Protein AF-W4QV94-F1 (afdb_monomer)

Foldseek 3Di:
DDDDDDDDDDDDDDDDDDPDDPPVVVVVVVVVVVVVVVVVVVVVVVVVLLVVFPALFAWDPPQLVVLLVLLVVLLVVLCVCQNPNNLVVDDLVVLVVDPVSVVNLVSLVCCLPHTTDDHQCNVLSVLLNLLSVCCNPPSDSVSSVLNSLSSVLCNCVSVVDDDPDHQQCGRSGRDPVNVVVSVCVSVVVPDD

Secondary structure (DSSP, 8-state):
---------------------HHHHHHHHHHHHHHHHHHHHHHHHHHHHHTT---S-EE-TT-HHHHHHHHHHHHHHHHHHHGGGGGGG--HHHHTT-HHHHHHHHHHHHIIIIIEESSTHHHHHHHHHHHHHHHHHH--HHHHHHHHHHHHHHHHHHS----S------TTTS-HHHHHHHHHHHTT----

Radius of gyration: 23.29 Å; Cα contacts (8 Å, |Δi|>4): 177; chains: 1; bounding box: 69×62×46 Å

Nearest PDB structures (foldseek):
  6ch3-assembly1_B  TM=4.932E-01  e=1.441E+00  Salmonella enterica subsp. enterica serovar Typhimurium str. LT2
  7jrq-assembly1_A  TM=4.344E-01  e=6.983E+00  Escherichia coli

Organism: Halalkalibacter akibai (strain ATCC 43226 / DSM 21942 / CIP 109018 / JCM 9157 / 1139) (NCBI:txid1236973)

Mean predicted aligned error: 13.39 Å

Structure (mmCIF, N/CA/C/O backbone):
data_AF-W4QV94-F1
#
_entry.id   AF-W4QV94-F1
#
loop_
_atom_site.group_PDB
_atom_site.id
_atom_site.type_symbol
_atom_site.label_atom_id
_atom_site.label_alt_id
_atom_site.label_comp_id
_atom_site.label_asym_id
_atom_site.label_entity_id
_atom_site.label_seq_id
_atom_site.pdbx_PDB_ins_code
_atom_site.Cartn_x
_atom_site.Cartn_y
_atom_site.Cartn_z
_atom_site.occupancy
_atom_site.B_iso_or_equiv
_atom_site.auth_seq_id
_atom_site.auth_comp_id
_atom_site.auth_asym_id
_atom_site.auth_atom_id
_atom_site.pdbx_PDB_model_num
ATOM 1 N N . MET A 1 1 ? 11.620 44.139 -23.137 1.00 38.91 1 MET A N 1
ATOM 2 C CA . MET A 1 1 ? 12.962 44.245 -23.750 1.00 38.91 1 MET A CA 1
ATOM 3 C C . MET A 1 1 ? 13.875 43.339 -22.951 1.00 38.91 1 MET A C 1
ATOM 5 O O . MET A 1 1 ? 14.093 43.619 -21.784 1.00 38.91 1 MET A O 1
ATOM 9 N N . VAL A 1 2 ? 14.285 42.215 -23.534 1.00 34.44 2 VAL A N 1
ATOM 10 C CA . VAL A 1 2 ? 15.199 41.251 -22.909 1.00 34.44 2 VAL A CA 1
ATOM 11 C C . VAL A 1 2 ? 16.611 41.652 -23.331 1.00 34.44 2 VAL A C 1
ATOM 13 O O . VAL A 1 2 ? 16.904 41.656 -24.525 1.00 34.44 2 VAL A O 1
ATOM 16 N N . SER A 1 3 ? 17.450 42.058 -22.378 1.00 31.64 3 SER A N 1
ATOM 17 C CA . SER A 1 3 ? 18.868 42.332 -22.629 1.00 31.64 3 SER A CA 1
ATOM 18 C C . SER A 1 3 ? 19.633 41.016 -22.638 1.00 31.64 3 SER A C 1
ATOM 20 O O . SER A 1 3 ? 19.774 40.371 -21.605 1.00 31.64 3 SER A O 1
ATOM 22 N N . ILE A 1 4 ? 20.127 40.632 -23.811 1.00 39.50 4 ILE A N 1
ATOM 23 C CA . ILE A 1 4 ? 21.099 39.552 -23.978 1.00 39.50 4 ILE A CA 1
ATOM 24 C C . ILE A 1 4 ? 22.485 40.199 -23.915 1.00 39.50 4 ILE A C 1
ATOM 26 O O . ILE A 1 4 ? 22.884 40.890 -24.852 1.00 39.50 4 ILE A O 1
ATOM 30 N N . CYS A 1 5 ? 23.217 39.994 -22.820 1.00 40.22 5 CYS A N 1
ATOM 31 C CA . CYS A 1 5 ? 24.641 40.321 -22.769 1.00 40.22 5 CYS A CA 1
ATOM 32 C C . CYS A 1 5 ? 25.442 39.141 -23.330 1.00 40.22 5 CYS A C 1
ATOM 34 O O . CYS A 1 5 ? 25.625 38.125 -22.666 1.00 40.22 5 CYS A O 1
ATOM 36 N N . MET A 1 6 ? 25.907 39.281 -24.574 1.00 39.88 6 MET A N 1
ATOM 37 C CA . MET A 1 6 ? 26.994 38.467 -25.119 1.00 39.88 6 MET A CA 1
ATOM 38 C C . MET A 1 6 ? 28.286 38.797 -24.372 1.00 39.88 6 MET A C 1
ATOM 40 O O . MET A 1 6 ? 28.707 39.954 -24.369 1.00 39.88 6 MET A O 1
ATOM 44 N N . TYR A 1 7 ? 28.953 37.785 -23.822 1.00 41.12 7 TYR A N 1
ATOM 45 C CA . TYR A 1 7 ? 30.336 37.913 -23.375 1.00 41.12 7 TYR A CA 1
ATOM 46 C C . TYR A 1 7 ? 31.264 37.187 -24.350 1.00 41.12 7 TYR A C 1
ATOM 48 O O . TYR A 1 7 ? 31.072 36.019 -24.683 1.00 41.12 7 TYR A O 1
ATOM 56 N N . TYR A 1 8 ? 32.249 37.935 -24.845 1.00 36.28 8 TYR A N 1
ATOM 57 C CA . TYR A 1 8 ? 33.309 37.460 -25.723 1.00 36.28 8 TYR A CA 1
ATOM 58 C C . TYR A 1 8 ? 34.339 36.667 -24.914 1.00 36.28 8 TYR A C 1
ATOM 60 O O . TYR A 1 8 ? 34.837 37.156 -23.903 1.00 36.28 8 TYR A O 1
ATOM 68 N N . ILE A 1 9 ? 34.714 35.483 -25.398 1.00 36.62 9 ILE A N 1
ATOM 69 C CA . ILE A 1 9 ? 35.879 34.745 -24.900 1.00 36.62 9 ILE A CA 1
ATOM 70 C C . ILE A 1 9 ? 37.076 35.154 -25.762 1.00 36.62 9 ILE A C 1
ATOM 72 O O . ILE A 1 9 ? 37.161 34.769 -26.928 1.00 36.62 9 ILE A O 1
ATOM 76 N N . THR A 1 10 ? 38.009 35.931 -25.210 1.00 37.28 10 THR A N 1
ATOM 77 C CA . THR A 1 10 ? 39.331 36.114 -25.822 1.00 37.28 10 THR A CA 1
ATOM 78 C C . THR A 1 10 ? 40.312 35.174 -25.140 1.00 37.28 10 THR A C 1
ATOM 80 O O . THR A 1 10 ? 40.662 35.364 -23.979 1.00 37.28 10 THR A O 1
ATOM 83 N N . THR A 1 11 ? 40.755 34.144 -25.852 1.00 40.09 11 THR A N 1
ATOM 84 C CA . THR A 1 11 ? 41.835 33.273 -25.389 1.00 40.09 11 THR A CA 1
ATOM 85 C C . THR A 1 11 ? 43.178 33.942 -25.661 1.00 40.09 11 THR A C 1
ATOM 87 O O . THR A 1 11 ? 43.615 33.972 -26.813 1.00 40.09 11 THR A O 1
ATOM 90 N N . ASP A 1 12 ? 43.842 34.433 -24.615 1.00 32.19 12 ASP A N 1
ATOM 91 C CA . ASP A 1 12 ? 45.292 34.636 -24.631 1.00 32.19 12 ASP A CA 1
ATOM 92 C C . ASP A 1 12 ? 45.971 33.529 -23.816 1.00 32.19 12 ASP A C 1
ATOM 94 O O . ASP A 1 12 ? 45.503 33.095 -22.762 1.00 32.19 12 ASP A O 1
ATOM 98 N N . ARG A 1 13 ? 47.054 33.003 -24.377 1.00 42.84 13 ARG A N 1
ATOM 99 C CA . ARG A 1 13 ? 47.723 31.771 -23.982 1.00 42.84 13 ARG A CA 1
ATOM 100 C C . ARG A 1 13 ? 49.043 32.145 -23.323 1.00 42.84 13 ARG A C 1
ATOM 102 O O . ARG A 1 13 ? 50.079 32.144 -23.978 1.00 42.84 13 ARG A O 1
ATOM 109 N N . SER A 1 14 ? 49.037 32.393 -22.014 1.00 32.38 14 SER A N 1
ATOM 110 C CA . SER A 1 14 ? 50.280 32.417 -21.235 1.00 32.38 14 SER A CA 1
ATOM 111 C C . SER A 1 14 ? 50.057 31.987 -19.776 1.00 32.38 14 SER A C 1
ATOM 113 O O . SER A 1 14 ? 49.459 32.700 -18.983 1.00 32.38 14 SER A O 1
ATOM 115 N N . LYS A 1 15 ? 50.512 30.760 -19.495 1.00 38.53 15 LYS A N 1
ATOM 116 C CA . LYS A 1 15 ? 50.939 30.142 -18.225 1.00 38.53 15 LYS A CA 1
ATOM 117 C C . LYS A 1 15 ? 50.509 30.793 -16.891 1.00 38.53 15 LYS A C 1
ATOM 119 O O . LYS A 1 15 ? 51.131 31.749 -16.453 1.00 38.53 15 LYS A O 1
ATOM 124 N N . GLY A 1 16 ? 49.636 30.069 -16.182 1.00 39.59 16 GLY A N 1
ATOM 125 C CA . GLY A 1 16 ? 49.935 29.525 -14.848 1.00 39.59 16 GLY A CA 1
ATOM 126 C C . GLY A 1 16 ? 49.617 30.390 -13.630 1.00 39.59 16 GLY A C 1
ATOM 127 O O . GLY A 1 16 ? 50.526 31.012 -13.110 1.00 39.59 16 GLY A O 1
ATOM 128 N N . GLU A 1 17 ? 48.366 30.332 -13.163 1.00 32.25 17 GLU A N 1
ATOM 129 C CA . GLU A 1 17 ? 47.928 30.195 -11.754 1.00 32.25 17 GLU A CA 1
ATOM 130 C C . GLU A 1 17 ? 46.401 30.382 -11.718 1.00 32.25 17 GLU A C 1
ATOM 132 O O . GLU A 1 17 ? 45.886 31.458 -12.010 1.00 32.25 17 GLU A O 1
ATOM 137 N N . THR A 1 18 ? 45.651 29.317 -11.429 1.00 33.94 18 THR A N 1
ATOM 138 C CA . THR A 1 18 ? 44.200 29.395 -11.208 1.00 33.94 18 THR A CA 1
ATOM 139 C C . THR A 1 18 ? 43.953 29.662 -9.731 1.00 33.94 18 THR A C 1
ATOM 141 O O . THR A 1 18 ? 44.016 28.743 -8.915 1.00 33.94 18 THR A O 1
ATOM 144 N N . VAL A 1 19 ? 43.688 30.921 -9.389 1.00 38.22 19 VAL A N 1
ATOM 145 C CA . VAL A 1 19 ? 43.061 31.280 -8.115 1.00 38.22 19 VAL A CA 1
ATOM 146 C C . VAL A 1 19 ? 41.563 31.077 -8.315 1.00 38.22 19 VAL A C 1
ATOM 148 O O . VAL A 1 19 ? 40.936 31.801 -9.083 1.00 38.22 19 VAL A O 1
ATOM 151 N N . VAL A 1 20 ? 41.022 30.018 -7.719 1.00 37.28 20 VAL A N 1
ATOM 152 C CA . VAL A 1 20 ? 39.582 29.741 -7.715 1.00 37.28 20 VAL A CA 1
ATOM 153 C C . VAL A 1 20 ? 38.979 30.589 -6.596 1.00 37.28 20 VAL A C 1
ATOM 155 O O . VAL A 1 20 ? 39.413 30.476 -5.449 1.00 37.28 20 VAL A O 1
ATOM 158 N N . ASP A 1 21 ? 38.056 31.484 -6.945 1.00 43.16 21 ASP A N 1
ATOM 159 C CA . ASP A 1 21 ? 37.403 32.408 -6.015 1.00 43.16 21 ASP A CA 1
ATOM 160 C C . ASP A 1 21 ? 36.654 31.633 -4.919 1.00 43.16 21 ASP A C 1
ATOM 162 O O . ASP A 1 21 ? 35.688 30.916 -5.181 1.00 43.16 21 ASP A O 1
ATOM 166 N N . ALA A 1 22 ? 37.108 31.787 -3.674 1.00 39.81 22 ALA A N 1
ATOM 167 C CA . ALA A 1 22 ? 36.597 31.091 -2.489 1.00 39.81 22 ALA A CA 1
ATOM 168 C C . ALA A 1 22 ? 35.174 31.520 -2.071 1.00 39.81 22 ALA A C 1
ATOM 170 O O . ALA A 1 22 ? 34.640 30.999 -1.092 1.00 39.81 22 ALA A O 1
ATOM 171 N N . GLU A 1 23 ? 34.578 32.479 -2.780 1.0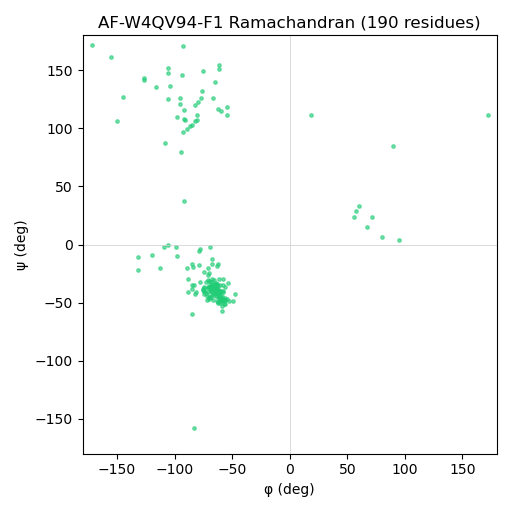0 40.59 23 GLU A N 1
ATOM 172 C CA . GLU A 1 23 ? 33.265 33.057 -2.478 1.00 40.59 23 GLU A CA 1
ATOM 173 C C . GLU A 1 23 ? 32.118 32.271 -3.143 1.00 40.59 23 GLU A C 1
ATOM 175 O O . GLU A 1 23 ? 31.044 32.146 -2.558 1.00 40.59 23 GLU A O 1
ATOM 180 N N . VAL A 1 24 ? 32.373 31.643 -4.302 1.00 41.47 24 VAL A N 1
ATOM 181 C CA . VAL A 1 24 ? 31.397 30.783 -5.007 1.00 41.47 24 VAL A CA 1
ATOM 182 C C . VAL A 1 24 ? 31.245 29.426 -4.309 1.00 41.47 24 VAL A C 1
ATOM 184 O O . VAL A 1 24 ? 30.133 28.940 -4.137 1.00 41.47 24 VAL A O 1
ATOM 187 N N . LEU A 1 25 ? 32.343 28.858 -3.791 1.00 33.28 25 LEU A N 1
ATOM 188 C CA . LEU A 1 25 ? 32.290 27.602 -3.026 1.00 33.28 25 LEU A CA 1
ATOM 189 C C . LEU A 1 25 ? 31.488 27.738 -1.721 1.00 33.28 25 LEU A C 1
ATOM 191 O O . LEU A 1 25 ? 30.857 26.788 -1.277 1.00 33.28 25 LEU A O 1
ATOM 195 N N . GLN A 1 26 ? 31.517 28.910 -1.082 1.00 36.97 26 GLN A N 1
ATOM 196 C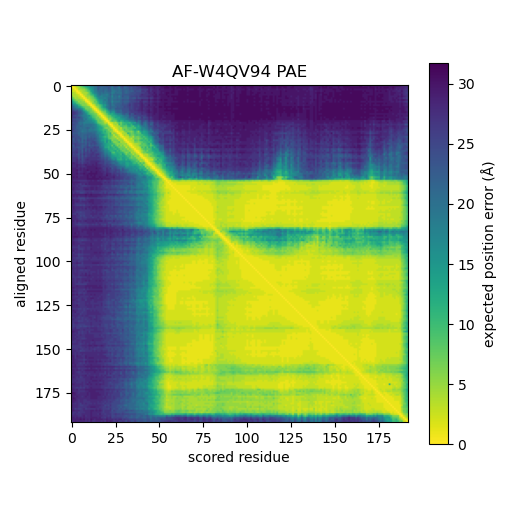 CA . GLN A 1 26 ? 30.817 29.123 0.190 1.00 36.97 26 GLN A CA 1
ATOM 197 C C . GLN A 1 26 ? 29.303 29.248 0.027 1.00 36.97 26 GLN A C 1
ATOM 199 O O . GLN A 1 26 ? 28.578 29.012 0.988 1.00 36.97 26 GLN A O 1
ATOM 204 N N . THR A 1 27 ? 28.826 29.627 -1.159 1.00 37.62 27 THR A N 1
ATOM 205 C CA . THR A 1 27 ? 27.390 29.733 -1.435 1.00 37.62 27 THR A CA 1
ATOM 206 C C . THR A 1 27 ? 26.791 28.367 -1.767 1.00 37.62 27 THR A C 1
ATOM 208 O O . THR A 1 27 ? 25.749 28.034 -1.215 1.00 37.62 27 THR A O 1
ATOM 211 N N . GLU A 1 28 ? 27.496 27.539 -2.545 1.00 42.44 28 GLU A N 1
ATOM 212 C CA . GLU A 1 28 ? 27.060 26.170 -2.868 1.00 42.44 28 GLU A CA 1
ATOM 213 C C . GLU A 1 28 ? 27.058 25.251 -1.633 1.00 42.44 28 GLU A C 1
ATOM 215 O O . GLU A 1 28 ? 26.080 24.549 -1.403 1.00 42.44 28 GLU A O 1
ATOM 220 N N . ILE A 1 29 ? 28.080 25.329 -0.766 1.00 40.25 29 ILE A N 1
ATOM 221 C CA . ILE A 1 29 ? 28.116 24.547 0.488 1.00 40.25 29 ILE A CA 1
ATOM 222 C C . ILE A 1 29 ? 26.962 24.939 1.419 1.00 40.25 29 ILE A C 1
ATOM 224 O O . ILE A 1 29 ? 26.441 24.091 2.135 1.00 40.25 29 ILE A O 1
ATOM 228 N N . LYS A 1 30 ? 26.556 26.215 1.416 1.00 41.06 30 LYS A N 1
ATOM 229 C CA . LYS A 1 30 ? 25.512 26.712 2.315 1.00 41.06 30 LYS A CA 1
ATOM 230 C C . LYS A 1 30 ? 24.117 26.232 1.905 1.00 41.06 30 LYS A C 1
ATOM 232 O O . LYS A 1 30 ? 23.351 25.825 2.775 1.00 41.06 30 LYS A O 1
ATOM 237 N N . GLU A 1 31 ? 23.821 26.232 0.606 1.00 42.22 31 GLU A N 1
ATOM 238 C CA . GLU A 1 31 ? 22.564 25.687 0.072 1.00 42.22 31 GLU A CA 1
ATOM 239 C C . GLU A 1 31 ? 22.479 24.162 0.251 1.00 42.22 31 GLU A C 1
ATOM 241 O O . GLU A 1 31 ? 21.405 23.647 0.551 1.00 42.22 31 GLU A O 1
ATOM 246 N N . GLU A 1 32 ? 23.602 23.441 0.152 1.00 42.88 32 GLU A N 1
ATOM 247 C CA . GLU A 1 32 ? 23.648 21.991 0.396 1.00 42.88 32 GLU A CA 1
ATOM 248 C C . GLU A 1 32 ? 23.469 21.658 1.891 1.00 42.88 32 GLU A C 1
ATOM 250 O O . GLU A 1 32 ? 22.756 20.716 2.234 1.00 42.88 32 GLU A O 1
ATOM 255 N N . THR A 1 33 ? 24.031 22.466 2.803 1.00 37.62 33 THR A N 1
ATOM 256 C CA . THR A 1 33 ? 23.813 22.303 4.254 1.00 37.62 33 THR A CA 1
ATOM 257 C C . THR A 1 33 ? 22.400 22.665 4.706 1.00 37.62 33 THR A C 1
ATOM 259 O O . THR A 1 33 ? 21.866 21.973 5.564 1.00 37.62 33 THR A O 1
ATOM 262 N N . GLU A 1 34 ? 21.766 23.690 4.126 1.00 43.12 34 GLU A N 1
ATOM 263 C CA . GLU A 1 34 ? 20.378 24.046 4.468 1.00 43.12 34 GLU A CA 1
ATOM 264 C C . GLU A 1 34 ? 19.389 22.967 3.987 1.00 43.12 34 GLU A C 1
ATOM 266 O O . GLU A 1 34 ? 18.451 22.639 4.708 1.00 43.12 34 GLU A O 1
ATOM 271 N N . GLN A 1 35 ? 19.637 22.330 2.835 1.00 44.31 35 GLN A N 1
ATOM 272 C CA . GLN A 1 35 ? 18.824 21.200 2.356 1.00 44.31 35 GLN A CA 1
ATOM 273 C C . GLN A 1 35 ? 19.022 19.916 3.179 1.00 44.31 35 GLN A C 1
ATOM 275 O O . GLN A 1 35 ? 18.090 19.121 3.312 1.00 44.31 35 GLN A O 1
ATOM 280 N N . LEU A 1 36 ? 20.216 19.699 3.741 1.00 44.84 36 LEU A N 1
ATOM 281 C CA . LEU A 1 36 ? 20.490 18.571 4.637 1.00 44.84 36 LEU A CA 1
ATOM 282 C C . LEU A 1 36 ? 19.864 18.772 6.023 1.00 44.84 36 LEU A C 1
ATOM 284 O O . LEU A 1 36 ? 19.294 17.825 6.557 1.00 44.84 36 LEU A O 1
ATOM 288 N N . GLU A 1 37 ? 19.906 19.989 6.575 1.00 43.12 37 GLU A N 1
ATOM 289 C CA . GLU A 1 37 ? 19.266 20.311 7.859 1.00 43.12 37 GLU A CA 1
ATOM 290 C C . GLU A 1 37 ? 17.731 20.262 7.763 1.00 43.12 37 GLU A C 1
ATOM 292 O O . GLU A 1 37 ? 17.085 19.708 8.649 1.00 43.12 37 GLU A O 1
ATOM 297 N N . GLU A 1 38 ? 17.136 20.738 6.662 1.00 42.53 38 GLU A N 1
ATOM 298 C CA . GLU A 1 38 ? 15.682 20.660 6.440 1.00 42.53 38 GLU A CA 1
ATOM 299 C C . GLU A 1 38 ? 15.205 19.201 6.252 1.00 42.53 38 GLU A C 1
ATOM 301 O O . GLU A 1 38 ? 14.113 18.833 6.692 1.00 42.53 38 GLU A O 1
ATOM 306 N N . ASN A 1 39 ? 16.048 18.336 5.671 1.00 48.25 39 ASN A N 1
ATOM 307 C CA . ASN A 1 39 ? 15.783 16.900 5.547 1.00 48.25 39 ASN A CA 1
ATOM 308 C C . ASN A 1 39 ? 15.956 16.161 6.888 1.00 48.25 39 ASN A C 1
ATOM 310 O O . ASN A 1 39 ? 15.104 15.356 7.256 1.00 48.25 39 ASN A O 1
ATOM 314 N N . GLU A 1 40 ? 17.001 16.462 7.666 1.00 41.44 40 GLU A N 1
ATOM 315 C CA . GLU A 1 40 ? 17.183 15.880 9.003 1.00 41.44 40 GLU A CA 1
ATOM 316 C C . GLU A 1 40 ? 16.074 16.307 9.971 1.00 41.44 40 GLU A C 1
ATOM 318 O O . GLU A 1 40 ? 15.538 15.467 10.691 1.00 41.44 40 GLU A O 1
ATOM 323 N N . GLU A 1 41 ? 15.657 17.574 9.963 1.00 40.62 41 GLU A N 1
ATOM 324 C CA . GLU A 1 41 ? 14.584 18.060 10.834 1.00 40.62 41 GLU A CA 1
ATOM 325 C C . GLU A 1 41 ? 13.220 17.464 10.432 1.00 40.62 41 GLU A C 1
ATOM 327 O O . GLU A 1 41 ? 12.448 17.037 11.297 1.00 40.62 41 GLU A O 1
ATOM 332 N N . ALA A 1 42 ? 12.944 17.304 9.132 1.00 45.59 42 ALA A N 1
ATOM 333 C CA . ALA A 1 42 ? 11.751 16.603 8.647 1.00 45.59 42 ALA A CA 1
ATOM 334 C C . ALA A 1 42 ? 11.749 15.102 8.997 1.00 45.59 42 ALA A C 1
ATOM 336 O O . ALA A 1 42 ? 10.690 14.544 9.298 1.00 45.59 42 ALA A O 1
ATOM 337 N N . VAL A 1 43 ? 12.913 14.447 8.992 1.00 44.91 43 VAL A N 1
ATOM 338 C CA . VAL A 1 43 ? 13.067 13.038 9.390 1.00 44.91 43 VAL A CA 1
ATOM 339 C C . VAL A 1 43 ? 12.904 12.877 10.904 1.00 44.91 43 VAL A C 1
ATOM 341 O O . VAL A 1 43 ? 12.146 12.013 11.339 1.00 44.91 43 VAL A O 1
ATOM 344 N N . ILE A 1 44 ? 13.515 13.745 11.715 1.00 41.22 44 ILE A N 1
ATOM 345 C CA . ILE A 1 44 ? 13.395 13.718 13.183 1.00 41.22 44 ILE A CA 1
ATOM 346 C C . ILE A 1 44 ? 11.941 13.964 13.617 1.00 41.22 44 ILE A C 1
ATOM 348 O O . ILE A 1 44 ? 11.442 13.279 14.507 1.00 41.22 44 ILE A O 1
ATOM 352 N N . THR A 1 45 ? 11.224 14.871 12.946 1.00 39.41 45 THR A N 1
ATOM 353 C CA . THR A 1 45 ? 9.816 15.166 13.270 1.00 39.41 45 THR A CA 1
ATOM 354 C C . THR A 1 45 ? 8.873 14.003 12.924 1.00 39.41 45 THR A C 1
ATOM 356 O O . THR A 1 45 ? 7.875 13.794 13.611 1.00 39.41 45 THR A O 1
ATOM 359 N N . LYS A 1 46 ? 9.176 13.222 11.877 1.00 46.94 46 LYS A N 1
ATOM 360 C CA . LYS A 1 46 ? 8.378 12.046 11.482 1.00 46.94 46 LYS A CA 1
ATOM 361 C C . LYS A 1 46 ? 8.601 10.845 12.405 1.00 46.94 46 LYS A C 1
ATOM 363 O O . LYS A 1 46 ? 7.636 10.176 12.757 1.00 46.94 46 LYS A O 1
ATOM 368 N N . VAL A 1 47 ? 9.840 10.610 12.842 1.00 45.59 47 VAL A N 1
ATOM 369 C CA . VAL A 1 47 ? 10.166 9.514 13.774 1.00 45.59 47 VAL A CA 1
ATOM 370 C C . VAL A 1 47 ? 9.447 9.699 15.120 1.00 45.59 47 VAL A C 1
ATOM 372 O O . VAL A 1 47 ? 8.868 8.747 15.635 1.00 45.59 47 VAL A O 1
ATOM 375 N N . ASP A 1 48 ? 9.379 10.930 15.634 1.00 41.03 48 ASP A N 1
ATOM 376 C CA . ASP A 1 48 ? 8.733 11.256 16.921 1.00 41.03 48 ASP A CA 1
ATOM 377 C C . ASP A 1 48 ? 7.186 11.150 16.869 1.00 41.03 48 ASP A C 1
ATOM 379 O O . ASP A 1 48 ? 6.523 10.878 17.872 1.00 41.03 48 ASP A O 1
ATOM 383 N N . ALA A 1 49 ? 6.580 11.326 15.686 1.00 46.59 49 ALA A N 1
ATOM 384 C CA . ALA A 1 49 ? 5.135 11.169 15.490 1.00 46.59 49 ALA A CA 1
ATOM 385 C C . ALA A 1 49 ? 4.697 9.691 15.485 1.00 46.59 49 ALA A C 1
ATOM 387 O O . ALA A 1 49 ? 3.648 9.364 16.048 1.00 46.59 49 ALA A O 1
ATOM 388 N N . SER A 1 50 ? 5.521 8.802 14.919 1.00 51.62 50 SER A N 1
ATOM 389 C CA . SER A 1 50 ? 5.257 7.356 14.885 1.00 51.62 50 SER A CA 1
ATOM 390 C C . SER A 1 50 ? 5.232 6.730 16.290 1.00 51.62 50 SER A C 1
ATOM 392 O O . SER A 1 50 ? 4.400 5.873 16.579 1.00 51.62 50 SER A O 1
ATOM 394 N N . GLU A 1 51 ? 6.059 7.222 17.224 1.00 53.41 51 GLU A N 1
ATOM 395 C CA . GLU A 1 51 ? 6.104 6.721 18.607 1.00 53.41 51 GLU A CA 1
ATOM 396 C C . GLU A 1 51 ? 4.861 7.097 19.438 1.00 53.41 51 GLU A C 1
ATOM 398 O O . GLU A 1 51 ? 4.565 6.444 20.444 1.00 53.41 51 GLU A O 1
ATOM 403 N N . GLN A 1 52 ? 4.102 8.126 19.036 1.00 51.53 52 GLN A N 1
ATOM 404 C CA . GLN A 1 52 ? 2.882 8.545 19.742 1.00 51.53 52 GLN A CA 1
ATOM 405 C C . GLN A 1 52 ? 1.638 7.743 19.334 1.00 51.53 52 GLN A C 1
ATOM 407 O O . GLN A 1 52 ? 0.663 7.697 20.093 1.00 51.53 52 GLN A O 1
ATOM 412 N N . LEU A 1 53 ? 1.666 7.073 18.180 1.00 62.03 53 LEU A N 1
ATOM 413 C CA . LEU A 1 53 ? 0.575 6.228 17.702 1.00 62.03 53 LEU A CA 1
ATOM 414 C C . LEU A 1 53 ? 0.801 4.780 18.143 1.00 62.03 53 LEU A C 1
ATOM 416 O O . LEU A 1 53 ? 1.507 4.007 17.510 1.00 62.03 53 LEU A O 1
ATOM 420 N N . ALA A 1 54 ? 0.170 4.392 19.252 1.00 76.25 54 ALA A N 1
ATOM 421 C CA . ALA A 1 54 ? 0.324 3.042 19.797 1.00 76.25 54 ALA A CA 1
ATOM 422 C C . ALA A 1 54 ? -0.507 1.968 19.065 1.00 76.25 54 ALA A C 1
ATOM 424 O O . ALA A 1 54 ? -0.247 0.777 19.245 1.00 76.25 54 ALA A O 1
ATOM 425 N N . GLU A 1 55 ? -1.528 2.351 18.289 1.00 91.94 55 GLU A N 1
ATOM 426 C CA . GLU A 1 55 ? -2.407 1.386 17.618 1.00 91.94 55 GLU A CA 1
ATOM 427 C C . GLU A 1 55 ? -1.960 1.113 16.169 1.00 91.94 55 GLU A C 1
ATOM 429 O O . GLU A 1 55 ? -1.859 2.056 15.378 1.00 91.94 55 GLU A O 1
ATOM 434 N N . PRO A 1 56 ? -1.741 -0.167 15.788 1.00 94.12 56 PRO A N 1
ATOM 435 C CA . PRO A 1 56 ? -1.378 -0.557 14.424 1.00 94.12 56 PRO A CA 1
ATOM 436 C C . PRO A 1 56 ? -2.374 -0.093 13.363 1.00 94.12 56 PRO A C 1
ATOM 438 O O . PRO A 1 56 ? -1.987 0.428 12.322 1.00 94.12 56 PRO A O 1
ATOM 441 N N . VAL A 1 57 ? -3.667 -0.296 13.627 1.00 96.81 57 VAL A N 1
ATOM 442 C CA . VAL A 1 57 ? -4.745 -0.043 12.671 1.00 96.81 57 VAL A CA 1
ATOM 443 C C . VAL A 1 57 ? -5.966 0.469 13.407 1.00 96.81 57 VAL A C 1
ATOM 445 O O . VAL A 1 57 ? -6.484 -0.197 14.301 1.00 96.81 57 VAL A O 1
ATOM 448 N N . ALA A 1 58 ? -6.479 1.601 12.94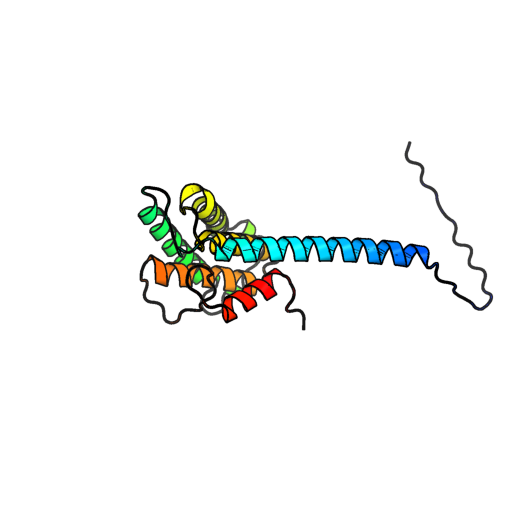9 1.00 97.44 58 ALA A N 1
ATOM 449 C CA . ALA A 1 58 ? -7.795 2.103 13.293 1.00 97.44 58 ALA A CA 1
ATOM 450 C C . ALA A 1 58 ? -8.576 2.396 12.007 1.00 97.44 58 ALA A C 1
ATOM 452 O O . ALA A 1 58 ? -8.018 2.864 11.016 1.00 97.44 58 ALA A O 1
ATOM 453 N N . TYR A 1 59 ? -9.882 2.138 12.013 1.00 98.12 59 TYR A N 1
ATOM 454 C CA . TYR A 1 59 ? -10.760 2.394 10.868 1.00 98.12 59 TYR A CA 1
ATOM 455 C C . TYR A 1 59 ? -11.635 3.614 11.126 1.00 98.12 59 TYR A C 1
ATOM 457 O O . TYR A 1 59 ? -12.093 3.832 12.251 1.00 98.12 59 TYR A O 1
ATOM 465 N N . GLN A 1 60 ? -11.962 4.353 10.068 1.00 98.19 60 GLN A N 1
ATOM 466 C CA . GLN A 1 60 ? -13.065 5.303 10.137 1.00 98.19 60 GLN A CA 1
ATOM 467 C C . GLN A 1 60 ? -14.387 4.567 10.444 1.00 98.19 60 GLN A C 1
ATOM 469 O O . GLN A 1 60 ? -14.559 3.395 10.072 1.00 98.19 60 GLN A O 1
ATOM 474 N N . PRO A 1 61 ? -15.360 5.221 11.109 1.00 97.94 61 PRO A N 1
ATOM 475 C CA . PRO A 1 61 ? -16.611 4.580 11.503 1.00 97.94 61 PRO A CA 1
ATOM 476 C C . PRO A 1 61 ? -17.347 3.915 10.331 1.00 97.94 61 PRO A C 1
ATOM 478 O O . PRO A 1 61 ? -17.786 4.575 9.391 1.00 97.94 61 PRO A O 1
ATOM 481 N N . GLY A 1 62 ? -17.526 2.594 10.416 1.00 98.06 62 GLY A N 1
ATOM 482 C CA . GLY A 1 62 ? -18.247 1.802 9.413 1.00 98.06 62 GLY A CA 1
ATOM 483 C C . GLY A 1 62 ? -17.446 1.439 8.158 1.00 98.06 62 GLY A C 1
ATOM 484 O O . GLY A 1 62 ? -18.025 0.853 7.247 1.00 98.06 62 GLY A O 1
ATOM 485 N N . GLN A 1 63 ? -16.145 1.745 8.108 1.00 98.44 63 GLN A N 1
ATOM 486 C CA . GLN A 1 63 ? -15.330 1.569 6.899 1.00 98.44 63 GLN A CA 1
ATOM 487 C C . GLN A 1 63 ? -14.506 0.283 6.867 1.00 98.44 63 GLN A C 1
ATOM 489 O O . GLN A 1 63 ? -14.007 -0.077 5.805 1.00 98.44 63 GLN A O 1
ATOM 494 N N . GLU A 1 64 ? -14.418 -0.459 7.975 1.00 98.31 64 GLU A N 1
ATOM 495 C CA . GLU A 1 64 ? -13.603 -1.679 8.073 1.00 98.31 64 GLU A CA 1
ATOM 496 C C . GLU A 1 64 ? -13.853 -2.653 6.911 1.00 98.31 64 GLU A C 1
ATOM 498 O O . GLU A 1 64 ? -12.915 -3.090 6.255 1.00 98.31 64 GLU A O 1
ATOM 503 N N . THR A 1 65 ? -15.113 -2.958 6.583 1.00 98.44 65 THR A N 1
ATOM 504 C CA . THR A 1 65 ? -15.427 -3.871 5.471 1.00 98.44 65 THR A CA 1
ATOM 505 C C . THR A 1 65 ? -14.978 -3.327 4.111 1.00 98.44 65 THR A C 1
ATOM 507 O O . THR A 1 65 ? -14.522 -4.094 3.266 1.00 98.44 65 THR A O 1
ATOM 510 N N . ALA A 1 66 ? -15.109 -2.019 3.875 1.00 98.62 66 ALA A N 1
ATOM 511 C CA . ALA A 1 66 ? -14.683 -1.404 2.621 1.00 98.62 66 ALA A CA 1
ATOM 512 C C . ALA A 1 66 ? -13.154 -1.422 2.492 1.00 98.62 66 ALA A C 1
ATOM 514 O O . ALA A 1 66 ? -12.639 -1.841 1.458 1.00 98.62 66 ALA A O 1
ATOM 515 N N . VAL A 1 67 ? -12.451 -1.069 3.570 1.00 98.69 67 VAL A N 1
ATOM 516 C CA . VAL A 1 67 ? -10.989 -1.135 3.666 1.00 98.69 67 VAL A CA 1
ATOM 517 C C . VAL A 1 67 ? -10.487 -2.549 3.383 1.00 98.69 67 VAL A C 1
ATOM 519 O O . VAL A 1 67 ? -9.664 -2.737 2.491 1.00 98.69 67 VAL A O 1
ATOM 522 N N . LYS A 1 68 ? -11.049 -3.552 4.066 1.00 98.69 68 LYS A N 1
ATOM 523 C CA . LYS A 1 68 ? -10.729 -4.973 3.874 1.00 98.69 68 LYS A CA 1
ATOM 524 C C . LYS A 1 68 ? -10.836 -5.407 2.413 1.00 98.69 68 LYS A C 1
ATOM 526 O O . LYS A 1 68 ? -9.903 -5.991 1.867 1.00 98.69 68 LYS A O 1
ATOM 531 N N . ASN A 1 69 ? -11.941 -5.052 1.756 1.00 98.62 69 ASN A N 1
ATOM 532 C CA . ASN A 1 69 ? -12.161 -5.379 0.347 1.00 98.62 69 ASN A CA 1
ATOM 533 C C . ASN A 1 69 ? -11.174 -4.676 -0.592 1.00 98.62 69 ASN A C 1
ATOM 535 O O . ASN A 1 69 ? -10.764 -5.264 -1.591 1.00 98.62 69 ASN A O 1
ATOM 539 N N . ILE A 1 70 ? -10.819 -3.420 -0.308 1.00 98.75 70 ILE A N 1
ATOM 540 C CA . ILE A 1 70 ? -9.848 -2.676 -1.116 1.00 98.75 70 ILE A CA 1
ATOM 541 C C . ILE A 1 70 ? -8.466 -3.314 -0.987 1.00 98.75 70 ILE A C 1
ATOM 543 O O . ILE A 1 70 ? -7.843 -3.573 -2.010 1.00 98.75 70 ILE A O 1
ATOM 547 N N . ILE A 1 71 ? -8.017 -3.619 0.232 1.00 98.62 71 ILE A N 1
ATOM 548 C CA . ILE A 1 71 ? -6.709 -4.245 0.466 1.00 98.62 71 ILE A CA 1
ATOM 549 C C . ILE A 1 71 ? -6.593 -5.564 -0.300 1.00 98.62 71 ILE A C 1
ATOM 551 O O . ILE A 1 71 ? -5.659 -5.711 -1.083 1.00 98.62 71 ILE A O 1
ATOM 555 N N . ALA A 1 72 ? -7.574 -6.463 -0.161 1.00 98.19 72 ALA A N 1
ATOM 556 C CA . ALA A 1 72 ? -7.576 -7.749 -0.863 1.00 98.19 72 ALA A CA 1
ATOM 557 C C . ALA A 1 72 ? -7.543 -7.567 -2.389 1.00 98.19 72 ALA A C 1
ATOM 559 O O . ALA A 1 72 ? -6.709 -8.138 -3.087 1.00 98.19 72 ALA A O 1
ATOM 560 N N . LYS A 1 73 ? -8.405 -6.690 -2.921 1.00 98.38 73 LYS A N 1
ATOM 561 C CA . LYS A 1 73 ? -8.466 -6.415 -4.362 1.00 98.38 73 LYS A CA 1
ATOM 562 C C . LYS A 1 73 ? -7.146 -5.858 -4.904 1.00 98.38 73 LYS A C 1
ATOM 564 O O . LYS A 1 73 ? -6.754 -6.185 -6.022 1.00 98.38 73 LYS A O 1
ATOM 569 N N . GLN A 1 74 ? -6.503 -4.967 -4.157 1.00 98.06 74 GLN A N 1
ATOM 570 C CA . GLN A 1 74 ? -5.258 -4.345 -4.593 1.00 98.06 74 GLN A CA 1
ATOM 571 C C . GLN A 1 74 ? -4.056 -5.273 -4.427 1.00 98.06 74 GLN A C 1
ATOM 573 O O . GLN A 1 74 ? -3.165 -5.255 -5.275 1.00 98.06 74 GLN A O 1
ATOM 578 N N . HIS A 1 75 ? -4.065 -6.146 -3.418 1.00 96.69 75 HIS A N 1
ATOM 579 C CA . HIS A 1 75 ? -3.126 -7.257 -3.335 1.00 96.69 75 HIS A CA 1
ATOM 580 C C . HIS A 1 75 ? -3.246 -8.178 -4.560 1.00 96.69 75 HIS A C 1
ATOM 582 O O . HIS A 1 75 ? -2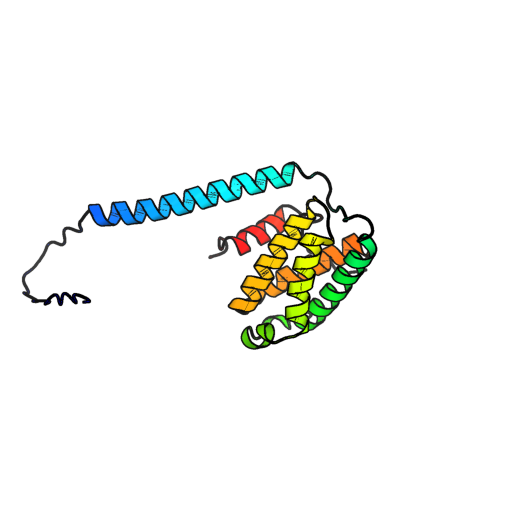.233 -8.422 -5.214 1.00 96.69 75 HIS A O 1
ATOM 588 N N . ASP A 1 76 ? -4.457 -8.595 -4.946 1.00 95.69 76 ASP A N 1
ATOM 589 C CA . ASP A 1 76 ? -4.677 -9.420 -6.146 1.00 95.69 76 ASP A CA 1
ATOM 590 C C . ASP A 1 76 ? -4.120 -8.753 -7.414 1.00 95.69 76 ASP A C 1
ATOM 592 O O . ASP A 1 76 ? -3.378 -9.372 -8.180 1.00 95.69 76 ASP A O 1
ATOM 596 N N . PHE A 1 77 ? -4.421 -7.466 -7.615 1.00 95.94 77 PHE A N 1
ATOM 597 C CA . PHE A 1 77 ? -3.903 -6.702 -8.751 1.00 95.94 77 PHE A CA 1
ATOM 598 C C . PHE A 1 77 ? -2.368 -6.636 -8.761 1.00 95.94 77 PHE A C 1
ATOM 600 O O . PHE A 1 77 ? -1.740 -6.888 -9.791 1.00 95.94 77 PHE A O 1
ATOM 607 N N . LEU A 1 78 ? -1.745 -6.322 -7.623 1.00 94.50 78 LEU A N 1
ATOM 608 C CA . LEU A 1 78 ? -0.287 -6.231 -7.517 1.00 94.50 78 LEU A CA 1
ATOM 609 C C . LEU A 1 78 ? 0.387 -7.599 -7.674 1.00 94.50 78 LEU A C 1
ATOM 611 O O . LEU A 1 78 ? 1.490 -7.678 -8.215 1.00 94.50 78 LEU A O 1
ATOM 615 N N . ASN A 1 79 ? -0.284 -8.678 -7.281 1.00 91.94 79 ASN A N 1
ATOM 616 C CA . ASN A 1 79 ? 0.180 -10.034 -7.527 1.00 91.94 79 ASN A CA 1
ATOM 617 C C . ASN A 1 79 ? 0.142 -10.387 -9.026 1.00 91.94 79 ASN A C 1
ATOM 619 O O . ASN A 1 79 ? 1.084 -10.993 -9.533 1.00 91.94 79 ASN A O 1
ATOM 623 N N . GLU A 1 80 ? -0.885 -9.966 -9.768 1.00 90.75 80 GLU A N 1
ATOM 624 C CA . GLU A 1 80 ? -0.921 -10.127 -11.231 1.00 90.75 80 GLU A CA 1
ATOM 625 C C . GLU A 1 80 ? 0.167 -9.294 -11.928 1.00 90.75 80 GLU A C 1
ATOM 627 O O . GLU A 1 80 ? 0.862 -9.795 -12.819 1.00 90.75 80 GLU A O 1
ATOM 632 N N . LEU A 1 81 ? 0.342 -8.042 -11.495 1.00 89.06 81 LEU A N 1
ATOM 633 C CA . LEU A 1 81 ? 1.288 -7.095 -12.084 1.00 89.06 81 LEU A CA 1
ATOM 634 C C . LEU A 1 81 ? 2.753 -7.469 -11.810 1.00 89.06 81 LEU A C 1
ATOM 636 O O . LEU A 1 81 ? 3.586 -7.436 -12.712 1.00 89.06 81 LEU A O 1
ATOM 640 N N . ALA A 1 82 ? 3.078 -7.803 -10.560 1.00 83.38 82 ALA A N 1
ATOM 641 C CA . ALA A 1 82 ? 4.453 -7.909 -10.072 1.00 83.38 82 ALA A CA 1
ATOM 642 C C . ALA A 1 82 ? 4.828 -9.307 -9.554 1.00 83.38 82 ALA A C 1
ATOM 644 O O . ALA A 1 82 ? 6.003 -9.564 -9.265 1.00 83.38 82 ALA A O 1
ATOM 645 N N . GLY A 1 83 ? 3.860 -10.215 -9.420 1.00 73.19 83 GLY A N 1
ATOM 646 C CA . GLY A 1 83 ? 4.090 -11.578 -8.954 1.00 73.19 83 GLY A CA 1
ATOM 647 C C . GLY A 1 83 ? 5.018 -12.368 -9.877 1.00 73.19 83 GLY A C 1
ATOM 648 O O . GLY A 1 83 ? 5.146 -12.093 -11.069 1.00 73.19 83 GLY A O 1
ATOM 649 N N . TRP A 1 84 ? 5.697 -13.366 -9.306 1.00 67.31 84 TRP A N 1
ATOM 650 C CA . TRP A 1 84 ? 6.514 -14.351 -10.036 1.00 67.31 84 TRP A CA 1
ATOM 651 C C . TRP A 1 84 ? 7.622 -13.780 -10.945 1.00 67.31 84 TRP A C 1
ATOM 653 O O . TRP A 1 84 ? 8.080 -14.469 -11.853 1.00 67.31 84 TRP A O 1
ATOM 663 N N . GLY A 1 85 ? 8.091 -12.555 -10.677 1.00 66.56 85 GLY A N 1
ATOM 664 C CA . GLY A 1 85 ? 9.150 -11.895 -11.452 1.00 66.56 85 GLY A CA 1
ATOM 665 C C . GLY A 1 85 ? 8.648 -10.957 -12.555 1.00 66.56 85 GLY A C 1
ATOM 666 O O . GLY A 1 85 ? 9.465 -10.381 -13.263 1.00 66.56 85 GLY A O 1
ATOM 667 N N . ASN A 1 86 ? 7.332 -10.743 -12.680 1.00 73.31 86 ASN A N 1
ATOM 668 C CA . ASN A 1 86 ? 6.766 -9.876 -13.721 1.00 73.31 86 ASN A CA 1
ATOM 669 C C . ASN A 1 86 ? 7.100 -8.386 -13.552 1.00 73.31 86 ASN A C 1
ATOM 671 O O . ASN A 1 86 ? 7.010 -7.643 -14.529 1.00 73.31 86 ASN A O 1
ATOM 675 N N . ALA A 1 87 ? 7.543 -7.956 -12.364 1.00 74.00 87 ALA A N 1
ATOM 676 C CA . ALA A 1 87 ? 7.953 -6.572 -12.112 1.00 74.00 87 ALA A CA 1
ATOM 677 C C . ALA A 1 87 ? 9.009 -6.069 -13.120 1.00 74.00 87 ALA A C 1
ATOM 679 O O . ALA A 1 87 ? 8.952 -4.915 -13.521 1.00 74.00 87 ALA A O 1
ATOM 680 N N . GLU A 1 88 ? 9.892 -6.956 -13.600 1.00 71.69 88 GLU A N 1
ATOM 681 C CA . GLU A 1 88 ? 10.948 -6.666 -14.592 1.00 71.69 88 GLU A CA 1
ATOM 682 C C . GLU A 1 88 ? 10.424 -6.320 -15.997 1.00 71.69 88 GLU A C 1
ATOM 684 O O . GLU A 1 88 ? 11.168 -5.868 -16.866 1.00 71.69 88 GLU A O 1
ATOM 689 N N . SER A 1 89 ? 9.135 -6.550 -16.251 1.00 74.12 89 SER A N 1
ATOM 690 C CA . SER A 1 89 ? 8.502 -6.311 -17.552 1.00 74.12 89 SER A CA 1
ATOM 691 C C . SER A 1 89 ? 7.608 -5.073 -17.586 1.00 74.12 89 SER A C 1
ATOM 693 O O . SER A 1 89 ? 7.023 -4.767 -18.626 1.00 74.12 89 SER A O 1
ATOM 695 N N . VAL A 1 90 ? 7.493 -4.360 -16.465 1.00 79.00 90 VAL A N 1
ATOM 696 C CA . VAL A 1 90 ? 6.544 -3.260 -16.328 1.00 79.00 90 VAL A CA 1
ATOM 697 C C . VAL A 1 90 ? 7.085 -1.995 -16.992 1.00 79.00 90 VAL A C 1
ATOM 699 O O . VAL A 1 90 ? 8.150 -1.487 -16.655 1.00 79.00 90 VAL A O 1
ATOM 702 N N . ASN A 1 91 ? 6.327 -1.459 -17.947 1.00 81.19 91 ASN A N 1
ATOM 703 C CA . ASN A 1 91 ? 6.655 -0.213 -18.628 1.00 81.19 91 ASN A CA 1
ATOM 704 C C . ASN A 1 91 ? 5.941 0.968 -17.953 1.00 81.19 91 ASN A C 1
ATOM 706 O O . ASN A 1 91 ? 4.712 1.017 -17.926 1.00 81.19 91 ASN A O 1
ATOM 710 N N . SER A 1 92 ? 6.695 1.959 -17.472 1.00 83.06 92 SER A N 1
ATOM 711 C CA . SER A 1 92 ? 6.143 3.146 -16.798 1.00 83.06 92 SER A CA 1
ATOM 712 C C . SER A 1 92 ? 5.156 3.947 -17.650 1.00 83.06 92 SER A C 1
ATOM 714 O O . SER A 1 92 ? 4.161 4.458 -17.141 1.00 83.06 92 SER A O 1
ATOM 716 N N . THR A 1 93 ? 5.379 4.021 -18.965 1.00 83.44 93 THR A N 1
ATOM 717 C CA . THR A 1 93 ? 4.453 4.700 -19.882 1.00 83.44 93 THR A CA 1
ATOM 718 C C . THR A 1 93 ? 3.132 3.945 -19.982 1.00 83.44 93 THR A C 1
ATOM 720 O O . THR A 1 93 ? 2.081 4.570 -20.106 1.00 83.44 93 THR A O 1
ATOM 723 N N . GLU A 1 94 ? 3.162 2.614 -19.920 1.00 84.56 94 GLU A N 1
ATOM 724 C CA . GLU A 1 94 ? 1.950 1.792 -19.938 1.00 84.56 94 GLU A CA 1
ATOM 725 C C . GLU A 1 94 ? 1.216 1.856 -18.593 1.00 84.56 94 GLU A C 1
ATOM 727 O O . GLU A 1 94 ? 0.000 2.037 -18.599 1.00 84.56 94 GLU A O 1
ATOM 732 N N . LEU A 1 95 ? 1.938 1.839 -17.462 1.00 85.94 95 LEU A N 1
ATOM 733 C CA . LEU A 1 95 ? 1.360 2.000 -16.118 1.00 85.94 95 LEU A CA 1
ATOM 734 C C . LEU A 1 95 ? 0.526 3.275 -15.986 1.00 85.94 95 LEU A C 1
ATOM 736 O O . LEU A 1 95 ? -0.609 3.224 -15.522 1.00 85.94 95 LEU A O 1
ATOM 740 N N . GLN A 1 96 ? 1.048 4.411 -16.458 1.00 84.75 96 GLN A N 1
ATOM 741 C CA . GLN A 1 96 ? 0.339 5.696 -16.391 1.00 84.75 96 GLN A CA 1
ATOM 742 C C . GLN A 1 96 ? -0.977 5.718 -17.180 1.00 84.75 96 GLN A C 1
ATOM 744 O O . GLN A 1 96 ? -1.788 6.617 -16.979 1.00 84.75 96 GLN A O 1
ATOM 749 N N . HIS A 1 97 ? -1.193 4.769 -18.094 1.00 88.19 97 HIS A N 1
ATOM 750 C CA . HIS A 1 97 ? -2.433 4.630 -18.861 1.00 88.19 97 HIS A CA 1
ATOM 751 C C . HIS A 1 97 ? -3.252 3.400 -18.439 1.00 88.19 97 HIS A C 1
ATOM 753 O O . HIS A 1 97 ? -4.348 3.183 -18.968 1.00 88.19 97 HIS A O 1
ATOM 759 N N . ASP A 1 98 ? -2.748 2.604 -17.496 1.00 91.62 98 ASP A N 1
ATOM 760 C CA . ASP A 1 98 ? -3.418 1.418 -16.992 1.00 91.62 98 ASP A CA 1
ATOM 761 C C . ASP A 1 98 ? -4.536 1.812 -16.016 1.00 91.62 98 ASP A C 1
ATOM 763 O O . ASP A 1 98 ? -4.349 2.540 -15.040 1.00 91.62 98 ASP A O 1
ATOM 767 N N . ARG A 1 99 ? -5.749 1.324 -16.289 1.00 95.31 99 ARG A N 1
ATOM 768 C CA . ARG A 1 99 ? -6.938 1.676 -15.501 1.00 95.31 99 ARG A CA 1
ATOM 769 C C . ARG A 1 99 ? -6.928 1.071 -14.100 1.00 95.31 99 ARG A C 1
ATOM 771 O O . ARG A 1 99 ? -7.533 1.655 -13.206 1.00 95.31 99 ARG A O 1
ATOM 778 N N . ASN A 1 100 ? -6.323 -0.100 -13.923 1.00 95.25 100 ASN A N 1
ATOM 779 C CA . ASN A 1 100 ? -6.193 -0.735 -12.618 1.00 95.25 100 ASN A CA 1
ATOM 780 C C . ASN A 1 100 ? -5.130 -0.017 -11.788 1.00 95.25 100 ASN A C 1
ATOM 782 O O . ASN A 1 100 ? -5.358 0.212 -10.605 1.00 95.25 100 ASN A O 1
ATOM 786 N N . TRP A 1 101 ? -4.047 0.437 -12.421 1.00 95.62 101 TRP A N 1
ATOM 787 C CA . TRP A 1 101 ? -3.038 1.270 -11.774 1.00 95.62 101 TRP A CA 1
ATOM 788 C C . TRP A 1 101 ? -3.604 2.614 -11.297 1.00 95.62 101 TRP A C 1
ATOM 790 O O . TRP A 1 101 ? -3.510 2.936 -10.116 1.00 95.62 101 TRP A O 1
ATOM 800 N N . MET A 1 102 ? -4.314 3.349 -12.163 1.00 96.56 102 MET A N 1
ATOM 801 C CA . MET A 1 102 ? -5.038 4.564 -11.747 1.00 96.56 102 MET A CA 1
ATOM 802 C C . MET A 1 102 ? -6.018 4.276 -10.605 1.00 96.56 102 MET A C 1
ATOM 804 O O . MET A 1 102 ? -6.198 5.093 -9.703 1.00 96.56 102 MET A O 1
ATOM 808 N N . LYS A 1 103 ? -6.662 3.100 -10.624 1.00 98.19 103 LYS A N 1
ATOM 809 C CA . LYS A 1 103 ? -7.585 2.718 -9.560 1.00 98.19 103 LYS A CA 1
ATOM 810 C C . LYS A 1 103 ? -6.868 2.431 -8.240 1.00 98.19 103 LYS A C 1
ATOM 812 O O . LYS A 1 103 ? -7.419 2.753 -7.193 1.00 98.19 103 LYS A O 1
ATOM 817 N N . LEU A 1 104 ? -5.674 1.846 -8.281 1.00 98.12 104 LEU A N 1
ATOM 818 C CA . LEU A 1 104 ? -4.826 1.662 -7.108 1.00 98.12 104 LEU A CA 1
ATOM 819 C C . LEU A 1 104 ? -4.433 3.015 -6.496 1.00 98.12 104 LEU A C 1
ATOM 821 O O . LEU A 1 104 ? -4.553 3.173 -5.286 1.00 98.12 104 LEU A O 1
ATOM 825 N N . GLU A 1 105 ? -4.052 4.002 -7.314 1.00 97.88 105 GLU A N 1
ATOM 826 C CA . GLU A 1 105 ? -3.756 5.366 -6.843 1.00 97.88 105 GLU A CA 1
ATOM 827 C C . GLU A 1 105 ? -4.971 6.007 -6.145 1.00 97.88 105 GLU A C 1
ATOM 829 O O . GLU A 1 105 ? -4.854 6.548 -5.043 1.00 97.88 105 GLU A O 1
ATOM 834 N N . GLU A 1 106 ? -6.163 5.900 -6.744 1.00 98.44 106 GLU A N 1
ATOM 835 C CA . GLU A 1 106 ? -7.411 6.363 -6.122 1.00 98.44 106 GLU A CA 1
ATOM 836 C C . GLU A 1 106 ? -7.727 5.633 -4.812 1.00 98.44 106 GLU A C 1
ATOM 838 O O . GLU A 1 106 ? -8.207 6.249 -3.861 1.00 98.44 106 GLU A O 1
ATOM 843 N N . ASP A 1 107 ? -7.501 4.320 -4.773 1.00 98.75 107 ASP A N 1
ATOM 844 C CA . ASP A 1 107 ? -7.811 3.485 -3.618 1.00 98.75 107 ASP A CA 1
ATOM 845 C C . ASP A 1 107 ? -6.849 3.758 -2.455 1.00 98.75 107 ASP A C 1
ATOM 847 O O . ASP A 1 107 ? -7.318 3.890 -1.329 1.00 98.75 107 ASP A O 1
ATOM 851 N N . VAL A 1 108 ? -5.545 3.941 -2.703 1.00 98.62 108 VAL A N 1
ATOM 852 C CA . VAL A 1 108 ? -4.580 4.377 -1.671 1.00 98.62 108 VAL A CA 1
ATOM 853 C C . VAL A 1 108 ? -4.995 5.725 -1.088 1.00 98.62 108 VAL A C 1
ATOM 855 O O . VAL A 1 108 ? -5.065 5.878 0.131 1.00 98.62 108 VAL A O 1
ATOM 858 N N . LYS A 1 109 ? -5.361 6.683 -1.945 1.00 98.44 109 LYS A N 1
ATOM 859 C CA . LYS A 1 109 ? -5.851 7.986 -1.489 1.00 98.44 109 LYS A CA 1
ATOM 860 C C . LYS A 1 109 ? -7.115 7.854 -0.635 1.00 98.44 109 LYS A C 1
ATOM 862 O O . LYS A 1 109 ? -7.206 8.460 0.429 1.00 98.44 109 LYS A O 1
ATOM 867 N N . TRP A 1 110 ? -8.081 7.047 -1.072 1.00 98.75 110 TRP A N 1
ATOM 868 C CA . TRP A 1 110 ? -9.306 6.813 -0.309 1.00 98.75 110 TRP A CA 1
ATOM 869 C C . TRP A 1 110 ? -9.026 6.128 1.035 1.00 98.75 110 TRP A C 1
ATOM 871 O O . TRP A 1 110 ? -9.613 6.510 2.044 1.00 98.75 110 TRP A O 1
ATOM 881 N N . LEU A 1 111 ? -8.108 5.156 1.080 1.00 98.69 111 LEU A N 1
ATOM 882 C CA . LEU A 1 111 ? -7.696 4.498 2.322 1.00 98.69 111 LEU A CA 1
ATOM 883 C C . LEU A 1 111 ? -7.141 5.508 3.334 1.00 98.69 111 LEU A C 1
ATOM 885 O O . LEU A 1 111 ? -7.470 5.406 4.512 1.00 98.69 111 LEU A O 1
ATOM 889 N N . MET A 1 112 ? -6.368 6.499 2.883 1.00 98.00 112 MET A N 1
ATOM 890 C CA . MET A 1 112 ? -5.840 7.568 3.739 1.00 98.00 112 MET A CA 1
ATOM 891 C C . MET A 1 112 ? -6.909 8.551 4.220 1.00 98.00 112 MET A C 1
ATOM 893 O O . MET A 1 112 ? -6.902 8.943 5.383 1.00 98.00 112 MET A O 1
ATOM 897 N N . GLU A 1 113 ? -7.784 9.000 3.320 1.00 97.81 113 GLU A N 1
ATOM 898 C CA . GLU A 1 113 ? -8.715 10.102 3.599 1.00 97.81 113 GLU A CA 1
ATOM 899 C C . GLU A 1 113 ? -9.999 9.628 4.296 1.00 97.81 113 GLU A C 1
ATOM 901 O O . GLU A 1 113 ? -10.548 10.334 5.139 1.00 97.81 113 GLU A O 1
ATOM 906 N N . GLU A 1 114 ? -10.478 8.433 3.949 1.00 98.31 114 GLU A N 1
ATOM 907 C CA . GLU A 1 114 ? -11.824 7.961 4.291 1.00 98.31 114 GLU A CA 1
ATOM 908 C C . GLU A 1 114 ? -11.840 6.546 4.885 1.00 98.31 114 GLU A C 1
ATOM 910 O O . GLU A 1 114 ? -12.807 6.177 5.546 1.00 98.31 114 GLU A O 1
ATOM 915 N N . GLY A 1 115 ? -10.810 5.730 4.647 1.00 98.38 115 GLY A N 1
ATOM 916 C CA . GLY A 1 115 ? -10.765 4.340 5.102 1.00 98.38 115 GLY A CA 1
ATOM 917 C C . GLY A 1 115 ? -10.256 4.191 6.534 1.00 98.38 115 GLY A C 1
ATOM 918 O O . GLY A 1 115 ? -10.953 3.667 7.411 1.00 98.38 115 GLY A O 1
ATOM 919 N N . PHE A 1 116 ? -9.029 4.644 6.768 1.00 98.44 116 PHE A N 1
ATOM 920 C CA . PHE A 1 116 ? -8.338 4.527 8.044 1.00 98.44 116 PHE A CA 1
ATOM 921 C C . PHE A 1 116 ? -8.526 5.767 8.921 1.00 98.44 116 PHE A C 1
ATOM 923 O O . PHE A 1 116 ? -8.644 6.899 8.454 1.00 98.44 116 PHE A O 1
ATOM 930 N N . ALA A 1 117 ? -8.578 5.530 10.227 1.00 97.69 117 ALA A N 1
ATOM 931 C CA . ALA A 1 117 ? -8.449 6.566 11.237 1.00 97.69 117 ALA A CA 1
ATOM 932 C C . ALA A 1 117 ? -6.976 6.692 11.666 1.00 97.69 117 ALA A C 1
ATOM 934 O O . ALA A 1 117 ? -6.131 5.875 11.295 1.00 97.69 117 ALA A O 1
ATOM 935 N N . GLU A 1 118 ? -6.676 7.722 12.452 1.00 95.94 118 GLU A N 1
ATOM 936 C CA . GLU A 1 118 ? -5.327 8.012 12.944 1.00 95.94 118 GLU A CA 1
ATOM 937 C C . GLU A 1 118 ? -4.714 6.797 13.670 1.00 95.94 118 GLU A C 1
ATOM 939 O O . GLU A 1 118 ? -5.218 6.354 14.702 1.00 95.94 118 GLU A O 1
ATOM 944 N N . SER A 1 119 ? -3.679 6.208 13.061 1.00 96.00 119 SER A N 1
ATOM 945 C CA . SER A 1 119 ? -2.973 4.992 13.495 1.00 96.00 119 SER A CA 1
ATOM 946 C C . SER A 1 119 ? -1.719 4.778 12.632 1.00 96.00 119 SER A C 1
ATOM 948 O O . SER A 1 119 ? -1.544 5.470 11.625 1.00 96.00 119 SER A O 1
ATOM 950 N N . LEU A 1 120 ? -0.861 3.816 12.996 1.00 95.38 120 LEU A N 1
ATOM 951 C CA . LEU A 1 120 ? 0.407 3.549 12.293 1.00 95.38 120 LEU A CA 1
ATOM 952 C C . LEU A 1 120 ? 0.230 3.211 10.804 1.00 95.38 120 LEU A C 1
ATOM 954 O O . LEU A 1 120 ? 1.084 3.542 9.987 1.00 95.38 120 LEU A O 1
ATOM 958 N N . ILE A 1 121 ? -0.898 2.612 10.418 1.00 97.44 121 ILE A N 1
ATOM 959 C CA . ILE A 1 121 ? -1.168 2.254 9.018 1.00 97.44 121 ILE A CA 1
ATOM 960 C C . ILE A 1 121 ? -1.251 3.453 8.063 1.00 97.44 121 ILE A C 1
ATOM 962 O O . ILE A 1 121 ? -1.125 3.286 6.850 1.00 97.44 121 ILE A O 1
ATOM 966 N N . LEU A 1 122 ? -1.446 4.674 8.570 1.00 97.06 122 LEU A N 1
ATOM 967 C CA . LEU A 1 122 ? -1.380 5.860 7.717 1.00 97.06 122 LEU A CA 1
ATOM 968 C C . LEU A 1 122 ? 0.038 6.085 7.175 1.00 97.06 122 LEU A C 1
ATOM 970 O O . LEU A 1 122 ? 0.175 6.546 6.042 1.00 97.06 122 LEU A O 1
ATOM 974 N N . GLU A 1 123 ? 1.079 5.693 7.913 1.00 95.56 123 GLU A N 1
ATOM 975 C CA . GLU A 1 123 ? 2.456 5.715 7.407 1.00 95.56 123 GLU A CA 1
ATOM 976 C C . GLU A 1 123 ? 2.666 4.683 6.295 1.00 95.56 123 GLU A C 1
ATOM 978 O O . GLU A 1 123 ? 3.306 4.982 5.288 1.00 95.56 123 GLU A O 1
ATOM 983 N N . ASP A 1 124 ? 2.041 3.507 6.402 1.00 97.69 124 ASP A N 1
ATOM 984 C CA . ASP A 1 124 ? 2.048 2.512 5.323 1.00 97.69 124 ASP A CA 1
ATOM 985 C C . ASP A 1 124 ? 1.428 3.057 4.033 1.00 97.69 124 ASP A C 1
ATOM 987 O O . ASP A 1 124 ? 1.940 2.813 2.938 1.00 97.69 124 ASP A O 1
ATOM 991 N N . MET A 1 125 ? 0.343 3.827 4.144 1.00 98.38 125 MET A N 1
ATOM 992 C CA . MET A 1 125 ? -0.300 4.449 2.984 1.00 98.38 125 MET A CA 1
ATOM 993 C C . MET A 1 125 ? 0.507 5.619 2.408 1.00 98.38 125 MET A C 1
ATOM 995 O O . MET A 1 125 ? 0.508 5.823 1.189 1.00 98.38 125 MET A O 1
ATOM 999 N N . LEU A 1 126 ? 1.236 6.358 3.249 1.00 96.94 126 LEU A N 1
ATOM 1000 C CA . LEU A 1 126 ? 2.188 7.369 2.789 1.00 96.94 126 LEU A CA 1
ATOM 1001 C C . LEU A 1 126 ? 3.309 6.721 1.970 1.00 96.94 126 LEU A C 1
ATOM 1003 O O . LEU A 1 126 ? 3.535 7.126 0.830 1.00 96.94 126 LEU A O 1
ATOM 1007 N N . HIS A 1 127 ? 3.930 5.655 2.480 1.00 96.81 127 HIS A N 1
ATOM 1008 C CA . HIS A 1 127 ? 4.940 4.909 1.726 1.00 96.81 127 HIS A CA 1
ATOM 1009 C C . HIS A 1 127 ? 4.370 4.307 0.439 1.00 96.81 127 HIS A C 1
ATOM 1011 O O . HIS A 1 127 ? 5.004 4.386 -0.611 1.00 96.81 127 HIS A O 1
ATOM 1017 N N . ALA A 1 128 ? 3.152 3.755 0.473 1.00 97.94 128 ALA A N 1
ATOM 1018 C CA . ALA A 1 128 ? 2.485 3.262 -0.730 1.00 97.94 128 ALA A CA 1
ATOM 1019 C C . ALA A 1 128 ? 2.315 4.370 -1.788 1.00 97.94 128 ALA A C 1
ATOM 1021 O O . ALA A 1 128 ? 2.555 4.131 -2.971 1.00 97.94 128 ALA A O 1
ATOM 1022 N N . THR A 1 129 ? 1.966 5.589 -1.369 1.00 97.75 129 THR A N 1
ATOM 1023 C CA . THR A 1 129 ? 1.860 6.759 -2.257 1.00 97.75 129 THR A CA 1
ATOM 1024 C C . THR A 1 129 ? 3.212 7.133 -2.869 1.00 97.75 129 THR A C 1
ATOM 1026 O O . THR A 1 129 ? 3.299 7.415 -4.066 1.00 97.75 129 THR A O 1
ATOM 1029 N N . GLU A 1 130 ? 4.286 7.100 -2.080 1.00 96.69 130 GLU A N 1
ATOM 1030 C CA . GLU A 1 130 ? 5.642 7.365 -2.569 1.00 96.69 130 GLU A CA 1
ATOM 1031 C C . GLU A 1 130 ? 6.084 6.304 -3.589 1.00 96.69 130 GLU A C 1
ATOM 1033 O O . GLU A 1 130 ? 6.558 6.648 -4.674 1.00 96.69 130 GLU A O 1
ATOM 1038 N N . PHE A 1 131 ? 5.836 5.021 -3.316 1.00 96.31 131 PHE A N 1
ATOM 1039 C CA . PHE A 1 131 ? 6.148 3.941 -4.254 1.00 96.31 131 PHE A CA 1
ATOM 1040 C C . PHE A 1 131 ? 5.321 3.989 -5.534 1.00 96.31 131 PHE A C 1
ATOM 1042 O O . PHE A 1 131 ? 5.870 3.728 -6.607 1.00 96.31 131 PHE A O 1
ATOM 1049 N N . LEU A 1 132 ? 4.037 4.346 -5.454 1.00 95.75 132 LEU A N 1
ATOM 1050 C CA . LEU A 1 132 ? 3.205 4.612 -6.628 1.00 95.75 132 LEU A CA 1
ATOM 1051 C C . LEU A 1 132 ? 3.829 5.707 -7.494 1.00 95.75 132 LEU A C 1
ATOM 1053 O O . LEU A 1 132 ? 4.011 5.519 -8.694 1.00 95.75 132 LEU A O 1
ATOM 1057 N N . SER A 1 133 ? 4.228 6.817 -6.872 1.00 94.56 133 SER A N 1
ATOM 1058 C CA . SER A 1 133 ? 4.851 7.949 -7.557 1.00 94.56 133 SER A CA 1
ATOM 1059 C C . SER A 1 133 ? 6.154 7.555 -8.258 1.00 94.56 133 SER A C 1
ATOM 1061 O O . SER A 1 133 ? 6.314 7.827 -9.450 1.00 94.56 133 SER A O 1
ATOM 1063 N N . ILE A 1 134 ? 7.057 6.857 -7.559 1.00 93.69 134 ILE A N 1
ATOM 1064 C CA . ILE A 1 134 ? 8.320 6.372 -8.134 1.00 93.69 134 ILE A CA 1
ATOM 1065 C C . ILE A 1 134 ? 8.031 5.418 -9.300 1.00 93.69 134 ILE A C 1
ATOM 1067 O O . ILE A 1 134 ? 8.522 5.631 -10.407 1.00 93.69 134 ILE A O 1
ATOM 1071 N N . SER A 1 135 ? 7.167 4.422 -9.095 1.00 92.69 135 SER A N 1
ATOM 1072 C CA . SER A 1 135 ? 6.816 3.424 -10.115 1.00 92.69 135 SER A CA 1
ATOM 1073 C C . SER A 1 135 ? 6.217 4.067 -11.373 1.00 92.69 135 SER A C 1
ATOM 1075 O O . SER A 1 135 ? 6.626 3.743 -12.487 1.00 92.69 135 SER A O 1
ATOM 1077 N N . SER A 1 136 ? 5.301 5.029 -11.215 1.00 91.62 136 SER A N 1
ATOM 1078 C CA . SER A 1 136 ? 4.687 5.762 -12.328 1.00 91.62 136 SER A CA 1
ATOM 1079 C C . SER A 1 136 ? 5.703 6.606 -13.103 1.00 91.62 136 SER A C 1
ATOM 1081 O O . SER A 1 136 ? 5.622 6.699 -14.329 1.00 91.62 136 SER A O 1
ATOM 1083 N N . GLN A 1 137 ? 6.662 7.232 -12.416 1.00 90.44 137 GLN A N 1
ATOM 1084 C CA . GLN A 1 137 ? 7.620 8.152 -13.036 1.00 90.44 137 GLN A CA 1
ATOM 1085 C C . GLN A 1 137 ? 8.794 7.435 -13.704 1.00 90.44 137 GLN A C 1
ATOM 1087 O O . GLN A 1 137 ? 9.201 7.813 -14.804 1.00 90.44 137 GLN A O 1
ATOM 1092 N N . THR A 1 138 ? 9.348 6.415 -13.052 1.00 88.88 138 THR A N 1
ATOM 1093 C CA . THR A 1 138 ? 10.607 5.783 -13.468 1.00 88.88 138 THR A CA 1
ATOM 1094 C C . THR A 1 138 ? 10.427 4.349 -13.950 1.00 88.88 138 THR A C 1
ATOM 1096 O O . THR A 1 138 ? 11.272 3.859 -14.694 1.00 88.88 138 THR A O 1
ATOM 1099 N N . GLY A 1 139 ? 9.325 3.688 -13.583 1.00 87.31 139 GLY A N 1
ATOM 1100 C CA . GLY A 1 139 ? 9.151 2.252 -13.809 1.00 87.31 139 GLY A CA 1
ATOM 1101 C C . GLY A 1 139 ? 10.034 1.405 -12.900 1.00 87.31 139 GLY A C 1
ATOM 1102 O O . GLY A 1 139 ? 10.373 0.286 -13.270 1.00 87.31 139 GLY A O 1
ATOM 1103 N N . ASP A 1 140 ? 10.456 1.941 -11.751 1.00 90.19 140 ASP A N 1
ATOM 1104 C CA . ASP A 1 140 ? 11.340 1.226 -10.837 1.00 90.19 140 ASP A CA 1
ATOM 1105 C C . ASP A 1 140 ? 10.675 -0.051 -10.298 1.00 90.19 140 ASP A C 1
ATOM 1107 O O . ASP A 1 140 ? 9.670 -0.034 -9.584 1.00 90.19 140 ASP A O 1
ATOM 1111 N N . GLU A 1 141 ? 11.279 -1.184 -10.634 1.00 90.56 141 GLU A N 1
ATOM 1112 C CA . GLU A 1 141 ? 10.789 -2.506 -10.270 1.00 90.56 141 GLU A CA 1
ATOM 1113 C C . GLU A 1 141 ? 10.807 -2.752 -8.759 1.00 90.56 141 GLU A C 1
ATOM 1115 O O . GLU A 1 141 ? 9.959 -3.475 -8.233 1.00 90.56 141 GLU A O 1
ATOM 1120 N N . MET A 1 142 ? 11.783 -2.189 -8.043 1.00 91.38 142 MET A N 1
ATOM 1121 C CA . MET A 1 142 ? 11.873 -2.309 -6.593 1.00 91.38 142 MET A CA 1
ATOM 1122 C C . MET A 1 142 ? 10.779 -1.497 -5.910 1.00 91.38 142 MET A C 1
ATOM 1124 O O . MET A 1 142 ? 10.203 -1.995 -4.941 1.00 91.38 142 MET A O 1
ATOM 1128 N N . ALA A 1 143 ? 10.425 -0.325 -6.443 1.00 93.88 143 ALA A N 1
ATOM 1129 C CA . ALA A 1 143 ? 9.279 0.438 -5.959 1.00 93.88 143 ALA A CA 1
ATOM 1130 C C . ALA A 1 143 ? 7.974 -0.362 -6.110 1.00 93.88 143 ALA A C 1
ATOM 1132 O O . ALA A 1 143 ? 7.223 -0.509 -5.144 1.00 93.88 143 ALA A O 1
ATOM 1133 N N . ILE A 1 144 ? 7.760 -0.992 -7.271 1.00 93.69 144 ILE A N 1
ATOM 1134 C CA . ILE A 1 144 ? 6.610 -1.881 -7.507 1.00 93.69 144 ILE A CA 1
ATOM 1135 C C . ILE A 1 144 ? 6.627 -3.070 -6.531 1.00 93.69 144 ILE A C 1
ATOM 1137 O O . ILE A 1 144 ? 5.593 -3.443 -5.972 1.00 93.69 144 ILE A O 1
ATOM 1141 N N . ARG A 1 145 ? 7.799 -3.670 -6.282 1.00 92.69 145 ARG A N 1
ATOM 1142 C CA . ARG A 1 145 ? 7.942 -4.783 -5.328 1.00 92.69 145 ARG A CA 1
ATOM 1143 C C . ARG A 1 145 ? 7.618 -4.359 -3.898 1.00 92.69 145 ARG A C 1
ATOM 1145 O O . ARG A 1 145 ? 6.986 -5.140 -3.190 1.00 92.69 145 ARG A O 1
ATOM 1152 N N . TYR A 1 146 ? 8.048 -3.182 -3.450 1.00 95.19 146 TYR A N 1
ATOM 1153 C CA . TYR A 1 146 ? 7.703 -2.692 -2.114 1.00 95.19 146 TYR A CA 1
ATOM 1154 C C . TYR A 1 146 ? 6.216 -2.381 -1.993 1.00 95.19 146 TYR A C 1
ATOM 1156 O O . TYR A 1 146 ? 5.602 -2.814 -1.022 1.00 95.19 146 TYR A O 1
ATOM 1164 N N . LEU A 1 147 ? 5.619 -1.753 -3.008 1.00 96.25 147 LEU A N 1
ATOM 1165 C CA . LEU A 1 147 ? 4.178 -1.520 -3.062 1.00 96.25 147 LEU A CA 1
ATOM 1166 C C . LEU A 1 147 ? 3.387 -2.830 -2.941 1.00 96.25 147 LEU A C 1
ATOM 1168 O O . LEU A 1 147 ? 2.492 -2.939 -2.104 1.00 96.25 147 LEU A O 1
ATOM 1172 N N . HIS A 1 148 ? 3.771 -3.856 -3.709 1.00 95.69 148 HIS A N 1
ATOM 1173 C CA . HIS A 1 148 ? 3.181 -5.190 -3.599 1.00 95.69 148 HIS A CA 1
ATOM 1174 C C . HIS A 1 148 ? 3.339 -5.767 -2.186 1.00 95.69 148 HIS A C 1
ATOM 1176 O O . HIS A 1 148 ? 2.361 -6.231 -1.611 1.00 95.69 148 HIS A O 1
ATOM 1182 N N . ARG A 1 149 ? 4.537 -5.706 -1.592 1.00 95.62 149 ARG A N 1
ATOM 1183 C CA . ARG A 1 149 ? 4.795 -6.255 -0.248 1.00 95.62 149 ARG A CA 1
ATOM 1184 C C . ARG A 1 149 ? 4.001 -5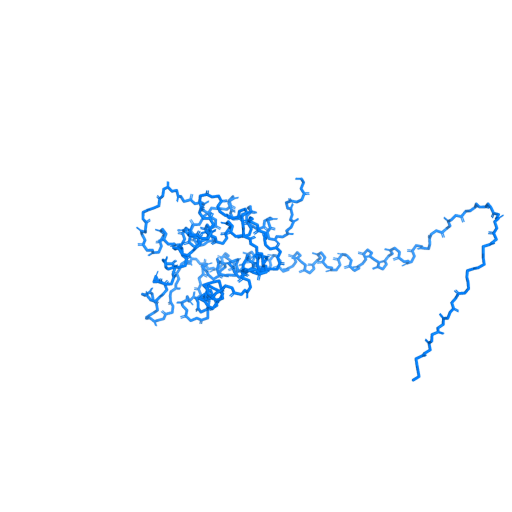.554 0.851 1.00 95.62 149 ARG A C 1
ATOM 1186 O O . ARG A 1 149 ? 3.557 -6.236 1.767 1.00 95.62 149 ARG A O 1
ATOM 1193 N N . ILE A 1 150 ? 3.805 -4.237 0.755 1.00 97.56 150 ILE A N 1
ATOM 1194 C CA . ILE A 1 150 ? 2.949 -3.490 1.686 1.00 97.56 150 ILE A CA 1
ATOM 1195 C C . ILE A 1 150 ? 1.533 -4.064 1.634 1.00 97.56 150 ILE A C 1
ATOM 1197 O O . ILE A 1 150 ? 1.036 -4.542 2.648 1.00 97.56 150 ILE A O 1
ATOM 1201 N N . PHE A 1 151 ? 0.904 -4.098 0.456 1.00 98.00 151 PHE A N 1
ATOM 1202 C CA . PHE A 1 151 ? -0.466 -4.608 0.320 1.00 98.00 151 PHE A CA 1
ATOM 1203 C C . PHE A 1 151 ? -0.596 -6.087 0.677 1.00 98.00 151 PHE A C 1
ATOM 1205 O O . PHE A 1 151 ? -1.566 -6.469 1.320 1.00 98.00 151 PHE A O 1
ATOM 1212 N N . HIS A 1 152 ? 0.395 -6.896 0.321 1.00 96.75 152 HIS A N 1
ATOM 1213 C CA . HIS A 1 152 ? 0.475 -8.300 0.694 1.00 96.7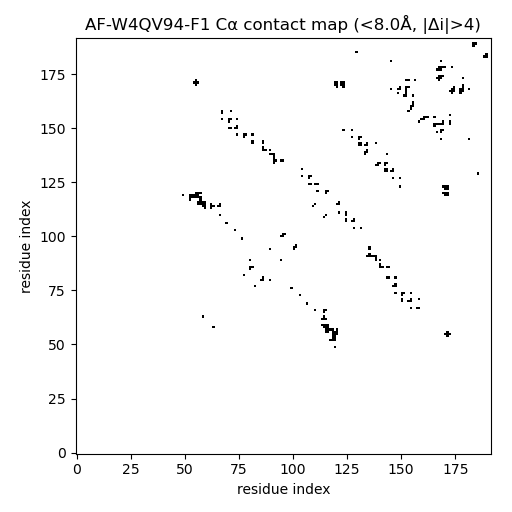5 152 HIS A CA 1
ATOM 1214 C C . HIS A 1 152 ? 0.491 -8.486 2.223 1.00 96.75 152 HIS A C 1
ATOM 1216 O O . HIS A 1 152 ? -0.302 -9.249 2.775 1.00 96.75 152 HIS A O 1
ATOM 1222 N N . ASP A 1 153 ? 1.396 -7.801 2.930 1.00 97.56 153 ASP A N 1
ATOM 1223 C CA . ASP A 1 153 ? 1.497 -7.912 4.387 1.00 97.56 153 ASP A CA 1
ATOM 1224 C C . ASP A 1 153 ? 0.237 -7.357 5.067 1.00 97.56 153 ASP A C 1
ATOM 1226 O O . ASP A 1 153 ? -0.237 -7.947 6.039 1.00 97.56 153 ASP A O 1
ATOM 1230 N N . LEU A 1 154 ? -0.343 -6.269 4.550 1.00 98.12 154 LEU A N 1
ATOM 1231 C CA . LEU A 1 154 ? -1.614 -5.738 5.041 1.00 98.12 154 LEU A CA 1
ATOM 1232 C C . LEU A 1 154 ? -2.758 -6.736 4.858 1.00 98.12 154 LEU A C 1
ATOM 1234 O O . LEU A 1 154 ? -3.514 -6.947 5.800 1.00 98.12 154 LEU A O 1
ATOM 1238 N N . ASP A 1 155 ? -2.873 -7.380 3.697 1.00 98.12 155 ASP A N 1
ATOM 1239 C CA . ASP A 1 155 ? -3.915 -8.375 3.431 1.00 98.12 155 ASP A CA 1
ATOM 1240 C C . ASP A 1 155 ? -3.803 -9.566 4.391 1.00 98.12 155 ASP A C 1
ATOM 1242 O O . ASP A 1 155 ? -4.778 -9.973 5.025 1.00 98.12 155 ASP A O 1
ATOM 1246 N N . ALA A 1 156 ? -2.581 -10.046 4.621 1.00 97.44 156 ALA A N 1
ATOM 1247 C CA . ALA A 1 156 ? -2.333 -11.121 5.570 1.00 97.44 156 ALA A CA 1
ATOM 1248 C C . ALA A 1 156 ? -2.725 -10.763 7.018 1.00 97.44 156 ALA A C 1
ATOM 1250 O O . ALA A 1 156 ? -3.264 -11.607 7.733 1.00 97.44 156 ALA A O 1
ATOM 1251 N N . HIS A 1 157 ? -2.481 -9.526 7.469 1.00 97.31 157 HIS A N 1
ATOM 1252 C CA . HIS A 1 157 ? -2.779 -9.116 8.849 1.00 97.31 157 HIS A CA 1
ATOM 1253 C C . HIS A 1 157 ? -4.227 -8.658 9.055 1.00 97.31 157 HIS A C 1
ATOM 1255 O O . HIS A 1 157 ? -4.814 -8.934 10.099 1.00 97.31 157 HIS A O 1
ATOM 1261 N N . ILE A 1 158 ? -4.808 -7.949 8.086 1.00 97.50 158 ILE A N 1
ATOM 1262 C CA . ILE A 1 158 ? -6.143 -7.349 8.199 1.00 97.50 158 ILE A CA 1
ATOM 1263 C C . ILE A 1 158 ? -7.234 -8.329 7.760 1.00 97.50 158 ILE A C 1
ATOM 1265 O O . ILE A 1 158 ? -8.283 -8.403 8.409 1.00 97.50 158 ILE A O 1
ATOM 1269 N N . ASN A 1 159 ? -7.000 -9.077 6.681 1.00 97.19 159 ASN A N 1
ATOM 1270 C CA . ASN A 1 159 ? -7.962 -10.034 6.133 1.00 97.19 159 ASN A CA 1
ATOM 1271 C C . ASN A 1 159 ? -7.690 -11.481 6.553 1.00 97.19 159 ASN A C 1
ATOM 1273 O O . ASN A 1 159 ? -8.487 -12.357 6.221 1.00 97.19 159 ASN A O 1
ATOM 1277 N N . GLU A 1 160 ? -6.617 -11.730 7.311 1.00 95.25 160 GLU A N 1
ATOM 1278 C CA . GLU A 1 160 ? -6.188 -13.076 7.716 1.00 95.25 160 GLU A CA 1
ATOM 1279 C C . GLU A 1 160 ? -5.933 -13.997 6.506 1.00 95.25 160 GLU A C 1
ATOM 1281 O O . GLU A 1 160 ? -6.092 -15.223 6.588 1.00 95.25 160 GLU A O 1
ATOM 1286 N N . GLU A 1 161 ? -5.547 -13.405 5.369 1.00 92.38 161 GLU A N 1
ATOM 1287 C CA . GLU A 1 161 ? -5.270 -14.142 4.140 1.00 92.38 161 GLU A CA 1
ATOM 1288 C C . GLU A 1 161 ? -4.064 -15.069 4.332 1.00 92.38 161 GLU A C 1
ATOM 1290 O O . GLU A 1 161 ? -3.070 -14.740 4.992 1.00 92.38 161 GLU A O 1
ATOM 1295 N N . LYS A 1 162 ? -4.146 -16.278 3.767 1.00 91.94 162 LYS A N 1
ATOM 1296 C CA . LYS A 1 162 ? -3.095 -17.281 3.937 1.00 91.94 162 LYS A CA 1
ATOM 1297 C C . LYS A 1 162 ? -2.021 -17.087 2.888 1.00 91.94 162 LYS A C 1
ATOM 1299 O O . LYS A 1 162 ? -2.139 -17.553 1.761 1.00 91.94 162 LYS A O 1
ATOM 1304 N N . VAL A 1 163 ? -0.931 -16.485 3.326 1.00 89.25 163 VAL A N 1
ATOM 1305 C CA . VAL A 1 163 ? 0.225 -16.181 2.490 1.00 89.25 163 VAL A CA 1
ATOM 1306 C C . VAL A 1 163 ? 1.402 -17.114 2.770 1.00 89.25 163 VAL A C 1
ATOM 1308 O O . VAL A 1 163 ? 1.573 -17.622 3.881 1.00 89.25 163 VAL A O 1
ATOM 1311 N N . ASP A 1 164 ? 2.247 -17.333 1.761 1.00 87.38 164 ASP A N 1
ATOM 1312 C CA . ASP A 1 164 ? 3.410 -18.230 1.863 1.00 87.38 164 ASP A CA 1
ATOM 1313 C C . ASP A 1 164 ? 4.526 -17.670 2.768 1.00 87.38 164 ASP A C 1
ATOM 1315 O O . ASP A 1 164 ? 5.356 -18.414 3.301 1.00 87.38 164 ASP A O 1
ATOM 1319 N N . ARG A 1 165 ? 4.576 -16.345 2.928 1.00 91.81 165 ARG A N 1
ATOM 1320 C CA . ARG A 1 165 ? 5.570 -15.609 3.722 1.00 91.81 165 ARG A CA 1
ATOM 1321 C C . ARG A 1 165 ? 4.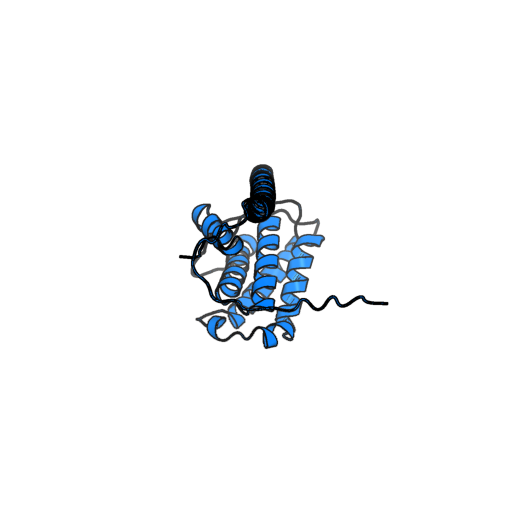974 -14.271 4.167 1.00 91.81 165 ARG A C 1
ATOM 1323 O O . ARG A 1 165 ? 4.018 -13.818 3.574 1.00 91.81 165 ARG A O 1
ATOM 1330 N N . ILE A 1 166 ? 5.552 -13.639 5.185 1.00 93.88 166 ILE A N 1
ATOM 1331 C CA . ILE A 1 166 ? 5.342 -12.223 5.526 1.00 93.88 166 ILE A CA 1
ATOM 1332 C C . ILE A 1 166 ? 6.681 -11.504 5.356 1.00 93.88 166 ILE A C 1
ATOM 1334 O O . ILE A 1 166 ? 7.718 -12.043 5.763 1.00 93.88 166 ILE A O 1
ATOM 1338 N N . TRP A 1 167 ? 6.682 -10.328 4.732 1.00 93.19 167 TRP A N 1
ATOM 1339 C CA . TRP A 1 167 ? 7.901 -9.566 4.452 1.00 93.19 167 TRP A CA 1
ATOM 1340 C C . TRP A 1 167 ? 8.262 -8.610 5.590 1.00 93.19 167 TRP A C 1
ATOM 1342 O O . TRP A 1 167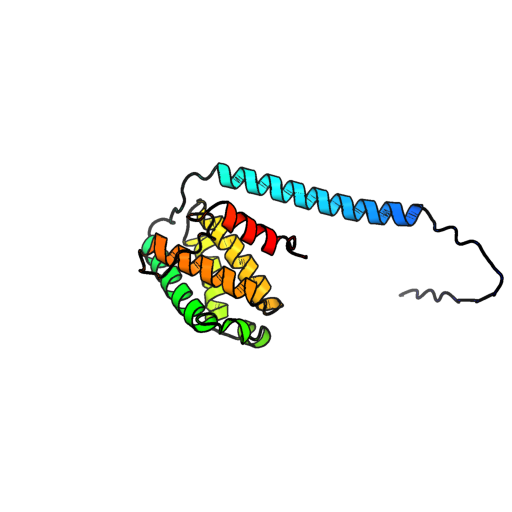 ? 9.432 -8.270 5.733 1.00 93.19 167 TRP A O 1
ATOM 1352 N N . ASN A 1 168 ? 7.296 -8.276 6.445 1.00 94.31 168 ASN A N 1
ATOM 1353 C CA . ASN A 1 168 ? 7.411 -7.374 7.587 1.00 94.31 168 ASN A CA 1
ATOM 1354 C C . ASN A 1 168 ? 7.832 -5.955 7.185 1.00 94.31 168 ASN A C 1
ATOM 1356 O O . ASN A 1 168 ? 8.557 -5.305 7.938 1.00 94.31 168 ASN A O 1
ATOM 1360 N N . VAL A 1 169 ? 7.409 -5.492 6.005 1.00 94.31 169 VAL A N 1
ATOM 1361 C CA . VAL A 1 169 ? 7.788 -4.161 5.489 1.00 94.31 169 VAL A CA 1
ATOM 1362 C C . VAL A 1 169 ? 6.893 -3.039 6.007 1.00 94.31 169 VAL A C 1
ATOM 1364 O O . VAL A 1 169 ? 7.274 -1.879 5.900 1.00 94.31 169 VAL A O 1
ATOM 1367 N N . THR A 1 170 ? 5.722 -3.368 6.554 1.00 96.12 170 THR A N 1
ATOM 1368 C CA . THR A 1 170 ? 4.767 -2.368 7.038 1.00 96.12 170 THR A CA 1
ATOM 1369 C C . THR A 1 170 ? 5.210 -1.751 8.362 1.00 96.12 170 THR A C 1
ATOM 1371 O O . THR A 1 170 ? 5.846 -2.404 9.191 1.00 96.12 170 THR A O 1
ATOM 1374 N N . ILE A 1 171 ? 4.846 -0.498 8.596 1.00 94.81 171 ILE A N 1
ATOM 1375 C CA . ILE A 1 171 ? 4.983 0.184 9.879 1.00 94.81 171 ILE A CA 1
ATOM 1376 C C . ILE A 1 171 ? 4.010 -0.421 10.891 1.00 94.81 171 ILE A C 1
ATOM 1378 O O . ILE A 1 171 ? 4.422 -0.761 11.998 1.00 94.81 171 ILE A O 1
ATOM 1382 N N . ALA A 1 172 ? 2.753 -0.657 10.497 1.00 94.50 172 ALA A N 1
ATOM 1383 C CA . ALA A 1 172 ? 1.723 -1.154 11.408 1.00 94.50 172 ALA A CA 1
ATOM 1384 C C . ALA A 1 172 ? 2.023 -2.547 11.996 1.00 94.50 172 ALA A C 1
ATOM 1386 O O . ALA A 1 172 ? 1.690 -2.813 13.151 1.00 94.50 172 ALA A O 1
ATOM 1387 N N . PHE A 1 173 ? 2.634 -3.449 11.219 1.00 94.38 173 PHE A N 1
ATOM 1388 C CA . PHE A 1 173 ? 2.794 -4.860 11.610 1.00 94.38 173 PHE A CA 1
ATOM 1389 C C . PHE A 1 173 ? 4.205 -5.424 11.440 1.00 94.38 173 PHE A C 1
ATOM 1391 O O . PHE A 1 173 ? 4.473 -6.549 11.863 1.00 94.38 173 PHE A O 1
ATOM 1398 N N . GLY A 1 174 ? 5.090 -4.688 10.775 1.00 91.75 174 GLY A N 1
ATOM 1399 C CA . GLY A 1 174 ? 6.395 -5.183 10.379 1.00 91.75 174 GLY A CA 1
ATOM 1400 C C . GLY A 1 174 ? 7.457 -5.101 11.468 1.00 91.75 174 GLY A C 1
ATOM 1401 O O . GLY A 1 174 ? 7.191 -5.082 12.668 1.00 91.75 174 GLY A O 1
ATOM 1402 N N . SER A 1 175 ? 8.711 -5.109 11.021 1.00 88.81 175 SER A N 1
ATOM 1403 C CA . SER A 1 175 ? 9.879 -5.126 11.901 1.00 88.81 175 SER A CA 1
ATOM 1404 C C . SER A 1 175 ? 10.827 -3.990 11.562 1.00 88.81 175 SER A C 1
ATOM 1406 O O . SER A 1 175 ? 11.092 -3.755 10.383 1.00 88.81 175 SER A O 1
ATOM 1408 N N . GLU A 1 176 ? 11.415 -3.375 12.587 1.00 86.25 176 GLU A N 1
ATOM 1409 C CA . GLU A 1 176 ? 12.331 -2.232 12.466 1.00 86.25 176 GLU A CA 1
ATOM 1410 C C . GLU A 1 176 ? 13.407 -2.448 11.386 1.00 86.25 176 GLU A C 1
ATOM 1412 O O . GLU A 1 176 ? 13.658 -1.587 10.551 1.00 86.25 176 GLU A O 1
ATOM 1417 N N . GLY A 1 177 ? 13.997 -3.646 11.314 1.00 85.50 177 GLY A N 1
ATOM 1418 C CA . GLY A 1 177 ? 15.032 -3.950 10.323 1.00 85.50 177 GLY A CA 1
ATOM 1419 C C . GLY A 1 177 ? 14.555 -3.903 8.865 1.00 85.50 177 GLY A C 1
ATOM 1420 O O . GLY A 1 177 ? 15.325 -3.521 7.988 1.00 85.50 177 GLY A O 1
ATOM 1421 N N . GLN A 1 178 ? 13.312 -4.296 8.585 1.00 88.81 178 GLN A N 1
ATOM 1422 C CA . GLN A 1 178 ? 12.727 -4.237 7.238 1.00 88.81 178 GLN A CA 1
ATOM 1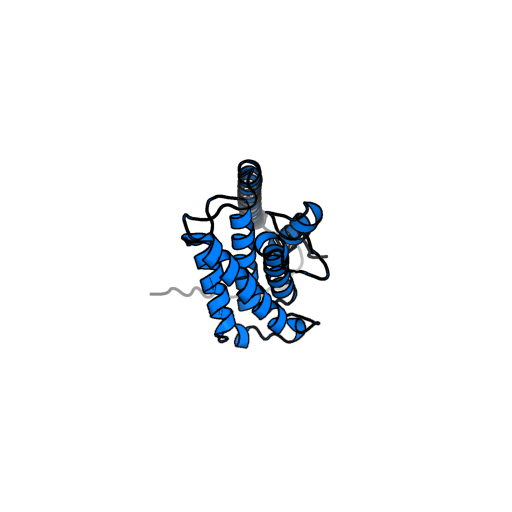423 C C . GLN A 1 178 ? 12.174 -2.844 6.926 1.00 88.81 178 GLN A C 1
ATOM 1425 O O . GLN A 1 178 ? 12.327 -2.367 5.804 1.00 88.81 178 GLN A O 1
ATOM 1430 N N . GLN A 1 179 ? 11.627 -2.163 7.931 1.00 88.06 179 GLN A N 1
ATOM 1431 C CA . GLN A 1 179 ? 11.203 -0.767 7.831 1.00 88.06 179 GLN A CA 1
ATOM 1432 C C . GLN A 1 179 ? 12.401 0.133 7.497 1.00 88.06 179 GLN A C 1
ATOM 1434 O O . GLN A 1 179 ? 12.347 0.906 6.549 1.00 88.06 179 GLN A O 1
ATOM 1439 N N . ASN A 1 180 ? 13.546 -0.059 8.159 1.00 86.00 180 ASN A N 1
ATOM 1440 C CA . ASN A 1 180 ? 14.783 0.669 7.862 1.00 86.00 180 ASN A CA 1
ATOM 1441 C C . ASN A 1 180 ? 15.279 0.449 6.425 1.00 86.00 180 ASN A C 1
ATOM 1443 O O . ASN A 1 180 ? 15.805 1.373 5.810 1.00 86.00 180 ASN A O 1
ATOM 1447 N N . GLN A 1 181 ? 15.101 -0.751 5.860 1.00 86.94 181 GLN A N 1
ATOM 1448 C CA . GLN A 1 181 ? 15.443 -1.016 4.456 1.00 86.94 181 GLN A CA 1
ATOM 1449 C C . GLN A 1 181 ? 14.520 -0.271 3.489 1.00 86.94 181 GLN A C 1
ATOM 1451 O O . GLN A 1 181 ? 14.988 0.248 2.475 1.00 86.94 181 GLN A O 1
ATOM 1456 N N . LEU A 1 182 ? 13.228 -0.213 3.816 1.00 89.00 182 LEU A N 1
ATOM 1457 C CA . LEU A 1 182 ? 12.227 0.546 3.078 1.00 89.00 182 LEU A CA 1
ATOM 1458 C C . LEU A 1 182 ? 12.542 2.050 3.127 1.00 89.00 182 LEU A C 1
ATOM 1460 O O . LEU A 1 182 ? 12.635 2.678 2.074 1.00 89.00 182 LEU A O 1
ATOM 1464 N N . TYR A 1 183 ? 12.817 2.600 4.314 1.00 86.19 183 TYR A N 1
ATOM 1465 C CA . TYR A 1 183 ? 13.209 4.002 4.478 1.00 86.19 183 TYR A CA 1
ATOM 1466 C C . TYR A 1 183 ? 14.493 4.335 3.725 1.00 86.19 183 TYR A C 1
ATOM 1468 O O . TYR A 1 183 ? 14.516 5.305 2.976 1.00 86.19 183 TYR A O 1
ATOM 1476 N N . ALA A 1 184 ? 15.538 3.512 3.855 1.00 86.56 184 ALA A N 1
ATOM 1477 C CA . ALA A 1 184 ? 16.806 3.732 3.159 1.00 86.56 184 ALA A CA 1
ATOM 1478 C C . ALA A 1 184 ? 16.655 3.712 1.629 1.00 86.56 184 ALA A C 1
ATOM 1480 O O . ALA A 1 184 ? 17.414 4.365 0.910 1.00 86.56 184 ALA A O 1
ATOM 1481 N N . TYR A 1 185 ? 15.685 2.948 1.118 1.00 89.00 185 TYR A N 1
ATOM 1482 C CA . TYR A 1 185 ? 15.350 2.955 -0.298 1.00 89.00 185 TYR A CA 1
ATOM 1483 C C . TYR A 1 185 ? 14.642 4.260 -0.694 1.00 89.00 185 TYR A C 1
ATOM 1485 O O . TYR A 1 185 ? 15.056 4.895 -1.660 1.00 89.00 185 TYR A O 1
ATOM 1493 N N . LEU A 1 186 ? 13.635 4.697 0.071 1.00 87.19 186 LEU A N 1
ATOM 1494 C CA . LEU A 1 186 ? 12.900 5.943 -0.188 1.00 87.19 186 LEU A CA 1
ATOM 1495 C C . LEU A 1 186 ? 13.782 7.196 -0.060 1.00 87.19 186 LEU A C 1
ATOM 1497 O O . LEU A 1 186 ? 13.642 8.129 -0.846 1.00 87.19 186 LEU A O 1
ATOM 1501 N N . SER A 1 187 ? 14.734 7.205 0.875 1.00 86.38 187 SER A N 1
ATOM 1502 C CA . SER A 1 187 ? 15.678 8.312 1.077 1.00 86.38 187 SER A CA 1
ATOM 1503 C C . SER A 1 187 ? 16.828 8.341 0.063 1.00 86.38 187 SER A C 1
ATOM 1505 O O . SER A 1 187 ? 17.668 9.239 0.115 1.00 86.38 187 SER A O 1
ATOM 1507 N N . GLY A 1 188 ? 16.923 7.351 -0.834 1.00 80.38 188 GLY A N 1
ATOM 1508 C CA . GLY A 1 188 ? 18.036 7.224 -1.780 1.00 80.38 188 GLY A CA 1
ATOM 1509 C C . GLY A 1 188 ? 19.386 6.906 -1.121 1.00 80.38 188 GLY A C 1
ATOM 1510 O O . GLY A 1 188 ? 20.430 7.042 -1.760 1.00 80.38 188 GLY A O 1
ATOM 1511 N N . SER A 1 189 ? 19.387 6.475 0.145 1.00 65.25 189 SER A N 1
ATOM 1512 C CA . SER A 1 189 ? 20.601 6.180 0.919 1.00 65.25 189 SER A CA 1
ATOM 1513 C C . SER A 1 189 ? 21.232 4.820 0.582 1.00 65.25 189 SER A C 1
ATOM 1515 O O . SER A 1 189 ? 22.330 4.531 1.045 1.00 65.25 189 SER A O 1
ATOM 1517 N N . ASN A 1 190 ? 20.587 4.005 -0.258 1.00 52.00 190 ASN A N 1
ATOM 1518 C CA . ASN A 1 190 ? 21.098 2.714 -0.743 1.00 52.00 190 ASN A CA 1
ATOM 1519 C C . ASN A 1 190 ? 21.888 2.819 -2.068 1.00 52.00 190 ASN A C 1
ATOM 1521 O O . ASN A 1 190 ? 21.778 1.940 -2.921 1.00 52.00 190 ASN A O 1
ATOM 1525 N N . ASN A 1 191 ? 22.672 3.883 -2.260 1.00 36.47 191 ASN A N 1
ATOM 1526 C CA . ASN A 1 191 ? 23.611 3.984 -3.381 1.00 36.47 191 ASN A CA 1
ATOM 1527 C C . ASN A 1 191 ? 25.013 3.513 -2.953 1.00 36.47 191 ASN A C 1
ATOM 1529 O O . ASN A 1 191 ? 25.885 4.339 -2.689 1.00 36.47 191 ASN A O 1
ATOM 1533 N N . GLU A 1 192 ? 25.227 2.194 -2.918 1.00 33.53 192 GLU A N 1
ATOM 1534 C CA . GLU A 1 192 ? 26.556 1.564 -3.051 1.00 33.53 192 GLU A CA 1
ATOM 1535 C C . GLU A 1 192 ? 26.509 0.365 -4.008 1.00 33.53 192 GLU A C 1
ATOM 1537 O O . GLU A 1 192 ? 25.632 -0.514 -3.833 1.00 33.53 192 GLU A O 1
#

Sequence (192 aa):
MVSICMYYITTDRSKGETVVDAEVLQTEIKEETEQLEENEEAVITKVDASEQLAEPVAYQPGQETAVKNIIAKQHDFLNELAGWGNAESVNSTELQHDRNWMKLEEDVKWLMEEGFAESLILEDMLHATEFLSISSQTGDEMAIRYLHRIFHDLDAHINEEKVDRIWNVTIAFGSEGQQNQLYAYLSGSNNE

pLDDT: mean 77.44, std 24.31, range [31.64, 98.75]

Solvent-accessible surface area (backbone atoms only — not comparable to full-atom values): 10955 Å² total; per-residue (Å²): 137,85,86,80,82,83,80,83,87,80,91,79,93,75,87,89,82,87,81,75,69,74,66,64,59,57,52,55,54,48,57,55,48,52,56,49,50,55,49,50,53,55,49,54,57,50,58,60,53,56,74,72,42,83,46,39,73,39,55,26,92,90,21,56,68,59,45,48,53,49,37,46,54,50,27,54,51,34,43,71,56,42,39,98,67,37,32,85,73,54,50,24,76,54,46,72,71,31,68,67,53,54,46,48,56,54,47,49,52,42,39,59,75,59,21,41,34,96,26,32,42,52,55,40,44,50,52,39,52,52,22,49,50,46,21,46,75,71,30,41,42,66,33,48,50,50,39,35,46,38,32,44,42,47,23,35,70,76,64,65,45,92,65,100,72,77,78,33,54,34,69,42,79,33,40,71,78,40,33,51,54,52,48,33,54,76,69,60,70,71,79,126